Protein 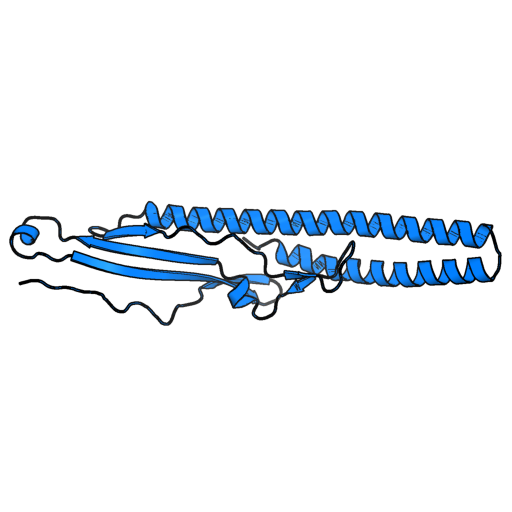AF-A0A952TU20-F1 (afdb_monomer_lite)

Foldseek 3Di:
DFQLVLVLQVLLVVLVVLVVQLVVLVVQLVVCVVVVPVVSNVVSVVSNVVSQVVLQVLQVVSVVSQVSSQVVQVVVLVVVQVVQQPDDDVQKHKHKDDWDRQHQQWDFPDDDGSGNIDGHDVNFVNNKRKIKMKIWGFDDDPCCVVFGWIWIWIDMKIWGWDADPNGTDIDIDDDPDGDDTPTDGDD

Structure (mmCIF, N/CA/C/O backbone):
data_AF-A0A952TU20-F1
#
_entry.id   AF-A0A952TU20-F1
#
loop_
_atom_site.group_PDB
_atom_site.id
_atom_site.type_symbol
_atom_site.label_atom_id
_atom_site.label_alt_id
_atom_site.label_comp_id
_atom_site.label_asym_id
_atom_site.label_entity_id
_atom_site.label_seq_id
_atom_site.pdbx_PDB_ins_code
_atom_site.Cartn_x
_atom_site.Cartn_y
_atom_site.Cartn_z
_atom_site.occupancy
_atom_site.B_iso_or_equiv
_atom_site.auth_seq_id
_atom_site.auth_comp_id
_atom_site.auth_asym_id
_atom_site.auth_atom_id
_atom_site.pdbx_PDB_model_num
ATOM 1 N N . MET A 1 1 ? 13.913 -6.004 -5.468 1.00 43.72 1 MET A N 1
ATOM 2 C CA . MET A 1 1 ? 13.356 -5.208 -4.352 1.00 43.72 1 MET A CA 1
ATOM 3 C C . MET A 1 1 ? 11.880 -5.536 -4.255 1.00 43.72 1 MET A C 1
ATOM 5 O O . MET A 1 1 ? 11.158 -5.255 -5.202 1.00 43.72 1 MET A O 1
ATOM 9 N N . SER A 1 2 ? 11.440 -6.186 -3.180 1.00 53.91 2 SER A N 1
ATOM 10 C CA . SER A 1 2 ? 10.013 -6.418 -2.947 1.00 53.91 2 SER A CA 1
ATOM 11 C C . SER A 1 2 ? 9.362 -5.088 -2.580 1.00 53.91 2 SER A C 1
ATOM 13 O O . SER A 1 2 ? 9.740 -4.468 -1.586 1.00 53.91 2 SER A O 1
ATOM 15 N N . VAL A 1 3 ? 8.411 -4.622 -3.386 1.00 63.66 3 VAL A N 1
ATOM 16 C CA . VAL A 1 3 ? 7.583 -3.467 -3.020 1.00 63.66 3 VAL A CA 1
ATOM 17 C C . VAL A 1 3 ? 6.897 -3.773 -1.674 1.00 63.66 3 VAL A C 1
ATOM 19 O O . VAL A 1 3 ? 6.485 -4.921 -1.485 1.00 63.66 3 VAL A O 1
ATOM 22 N N . PRO A 1 4 ? 6.735 -2.802 -0.747 1.00 81.88 4 PRO A N 1
ATOM 23 C CA . PRO A 1 4 ? 6.094 -2.989 0.571 1.00 81.88 4 PRO A CA 1
ATOM 24 C C . PRO A 1 4 ? 4.628 -3.467 0.544 1.00 81.88 4 PRO A C 1
ATOM 26 O O . PRO A 1 4 ? 3.941 -3.437 1.562 1.00 81.88 4 PRO A O 1
ATOM 29 N N . LEU A 1 5 ? 4.138 -3.892 -0.619 1.00 86.50 5 LEU A N 1
ATOM 30 C CA . LEU A 1 5 ? 2.795 -4.372 -0.881 1.00 86.50 5 LEU A CA 1
ATOM 31 C C . LEU A 1 5 ? 2.440 -5.586 -0.021 1.00 86.50 5 LEU A C 1
ATOM 33 O O . LEU A 1 5 ? 1.337 -5.636 0.506 1.00 86.50 5 LEU A O 1
ATOM 37 N N . GLN A 1 6 ? 3.371 -6.527 0.176 1.00 87.56 6 GLN A N 1
ATOM 38 C CA . GLN A 1 6 ? 3.115 -7.683 1.040 1.00 87.56 6 GLN A CA 1
ATOM 39 C C . GLN A 1 6 ? 2.837 -7.245 2.480 1.00 87.56 6 GLN A C 1
ATOM 41 O O . GLN A 1 6 ? 1.795 -7.589 3.023 1.00 87.56 6 GLN A O 1
ATOM 46 N N . GLY A 1 7 ? 3.698 -6.389 3.039 1.00 87.94 7 GLY A N 1
ATOM 47 C CA . GLY A 1 7 ? 3.505 -5.859 4.388 1.00 87.94 7 GLY A CA 1
ATOM 48 C C . GLY A 1 7 ? 2.188 -5.097 4.539 1.00 87.94 7 GLY A C 1
ATOM 49 O O . GLY A 1 7 ? 1.543 -5.202 5.573 1.00 87.94 7 GLY A O 1
ATOM 50 N N . LEU A 1 8 ? 1.737 -4.379 3.505 1.00 91.19 8 LEU A N 1
ATOM 51 C CA . LEU A 1 8 ? 0.428 -3.720 3.531 1.00 91.19 8 LEU A CA 1
ATOM 52 C C . LEU A 1 8 ? -0.724 -4.734 3.598 1.00 91.19 8 LEU A C 1
ATOM 54 O O . LEU A 1 8 ? -1.663 -4.541 4.368 1.00 91.19 8 LEU A O 1
ATOM 58 N N . LEU A 1 9 ? -0.655 -5.801 2.798 1.00 91.56 9 LEU A N 1
ATOM 59 C CA . LEU A 1 9 ? -1.689 -6.835 2.741 1.00 91.56 9 LEU A CA 1
ATOM 60 C C . LEU A 1 9 ? -1.705 -7.713 3.999 1.00 91.56 9 LEU A C 1
ATOM 62 O O . LEU A 1 9 ? -2.780 -8.127 4.427 1.00 91.56 9 LEU A O 1
ATOM 66 N N . ASP A 1 10 ? -0.556 -7.946 4.631 1.00 91.94 10 ASP A N 1
ATOM 67 C CA . ASP A 1 10 ? -0.456 -8.709 5.881 1.00 91.94 10 ASP A CA 1
ATOM 68 C C . ASP A 1 10 ? -1.184 -8.001 7.042 1.00 91.94 10 ASP A C 1
ATOM 70 O O . ASP A 1 10 ? -1.765 -8.646 7.918 1.00 91.94 10 ASP A O 1
ATOM 74 N N . LEU A 1 11 ? -1.255 -6.664 7.012 1.00 94.38 11 LEU A N 1
ATOM 75 C CA . LEU A 1 11 ? -1.995 -5.864 7.996 1.00 94.38 11 LEU A CA 1
ATOM 76 C C . LEU A 1 11 ? -3.526 -5.968 7.853 1.00 94.38 11 LEU A C 1
ATOM 78 O O . LEU A 1 11 ? -4.256 -5.546 8.756 1.00 94.38 11 LEU A O 1
ATOM 82 N N . ASN A 1 12 ? -4.046 -6.550 6.766 1.00 95.06 12 ASN A N 1
ATOM 83 C CA . ASN A 1 12 ? -5.490 -6.662 6.532 1.00 95.06 12 ASN A CA 1
ATOM 84 C C . ASN A 1 12 ? -6.203 -7.539 7.567 1.00 95.06 12 ASN A C 1
ATOM 86 O O . ASN A 1 12 ? -7.339 -7.241 7.943 1.00 95.06 12 ASN A O 1
ATOM 90 N N . ALA A 1 13 ? -5.553 -8.604 8.049 1.00 95.12 13 ALA A N 1
ATOM 91 C CA . ALA A 1 13 ? -6.134 -9.470 9.074 1.00 95.12 13 ALA A CA 1
ATOM 92 C C . ALA A 1 13 ? -6.373 -8.690 10.377 1.00 95.12 13 ALA A C 1
ATOM 94 O O . ALA A 1 13 ? -7.446 -8.769 10.978 1.00 95.12 13 ALA A O 1
ATOM 95 N N . GLN A 1 14 ? -5.401 -7.858 10.764 1.00 96.38 14 GLN A N 1
ATOM 96 C CA . GLN A 1 14 ? -5.508 -6.990 11.932 1.00 96.38 14 GLN A CA 1
ATOM 97 C C . GLN A 1 14 ? -6.567 -5.895 11.738 1.00 96.38 14 GLN A C 1
ATOM 99 O O . GLN A 1 14 ? -7.348 -5.637 12.653 1.00 96.38 14 GLN A O 1
ATOM 104 N N . ALA A 1 15 ? -6.634 -5.287 10.550 1.00 96.31 15 ALA A N 1
ATOM 105 C CA . ALA A 1 15 ? -7.653 -4.297 10.205 1.00 96.31 15 ALA A CA 1
ATOM 106 C C . ALA A 1 15 ? -9.075 -4.877 10.324 1.00 96.31 15 ALA A C 1
ATOM 108 O O . ALA A 1 15 ? -9.946 -4.286 10.968 1.00 96.31 15 ALA A O 1
ATOM 109 N N . SER A 1 16 ? -9.292 -6.078 9.779 1.00 96.06 16 SER A N 1
ATOM 110 C CA . SER A 1 16 ? -10.572 -6.788 9.858 1.00 96.06 16 SER A CA 1
ATOM 111 C C . SER A 1 16 ? -10.959 -7.116 11.305 1.00 96.06 16 SER A C 1
ATOM 113 O O . SER A 1 16 ? -12.079 -6.832 11.733 1.00 96.06 16 SER A O 1
ATOM 115 N N . LEU A 1 17 ? -10.008 -7.616 12.101 1.00 96.81 17 LEU A N 1
ATOM 116 C CA . LEU A 1 17 ? -10.213 -7.901 13.523 1.00 96.81 17 LEU A CA 1
ATOM 117 C C . LEU A 1 17 ? -10.559 -6.642 14.331 1.00 96.81 17 LEU A C 1
ATOM 119 O O . LEU A 1 17 ? -11.440 -6.678 15.187 1.00 96.81 17 LEU A O 1
ATOM 123 N N . LEU A 1 18 ? -9.907 -5.507 14.075 1.00 97.00 18 LEU A N 1
ATOM 124 C CA . LEU A 1 18 ? -10.244 -4.258 14.765 1.00 97.00 18 LEU A CA 1
ATOM 125 C C . LEU A 1 18 ? -11.643 -3.759 14.389 1.00 97.00 18 LEU A C 1
ATOM 127 O O . LEU A 1 18 ? -12.354 -3.243 15.250 1.00 97.00 18 LEU A O 1
ATOM 131 N N . LYS A 1 19 ? -12.066 -3.952 13.136 1.00 95.62 19 LYS A N 1
ATOM 132 C CA . LYS A 1 19 ? -13.408 -3.587 12.667 1.00 95.62 19 LYS A CA 1
ATOM 133 C C . LYS A 1 19 ? -14.498 -4.423 13.340 1.00 95.62 19 LYS A C 1
ATOM 135 O O . LYS A 1 19 ? -15.494 -3.868 13.803 1.00 95.62 19 LYS A O 1
ATOM 140 N N . THR A 1 20 ? -14.298 -5.736 13.466 1.00 96.00 20 THR A N 1
ATOM 141 C CA . THR A 1 20 ? -15.240 -6.604 14.194 1.00 96.00 20 THR A CA 1
ATOM 142 C C . THR A 1 20 ? -15.273 -6.265 15.683 1.00 96.00 20 THR A C 1
ATOM 144 O O . THR A 1 20 ? -16.350 -6.125 16.261 1.00 96.00 20 THR A O 1
ATOM 147 N N . GLN A 1 21 ? -14.113 -6.027 16.305 1.00 97.12 21 GLN A N 1
ATOM 148 C CA . GLN A 1 21 ? -14.038 -5.587 17.700 1.00 97.12 21 GLN A CA 1
ATOM 149 C C . GLN A 1 21 ? -14.752 -4.255 17.933 1.00 97.12 21 GLN A C 1
ATOM 151 O O . GLN A 1 21 ? -15.409 -4.095 18.964 1.00 97.12 21 GLN A O 1
ATOM 156 N N . GLN A 1 22 ? -14.637 -3.311 16.997 1.00 96.69 22 GLN A N 1
ATOM 157 C CA . GLN A 1 22 ? -15.327 -2.029 17.066 1.00 96.69 22 GLN A CA 1
ATOM 158 C C . GLN A 1 22 ? -16.844 -2.216 17.036 1.00 96.69 22 GLN A C 1
ATOM 160 O O . GLN A 1 22 ? -17.525 -1.671 17.900 1.00 96.69 22 GLN A O 1
ATOM 165 N N . ALA A 1 23 ? -17.367 -3.017 16.102 1.00 96.25 23 ALA A N 1
ATOM 166 C CA . ALA A 1 23 ? -18.800 -3.297 16.011 1.00 96.25 23 ALA A CA 1
ATOM 167 C C . ALA A 1 23 ? -19.347 -3.901 17.318 1.00 96.25 23 ALA A C 1
ATOM 169 O O . ALA A 1 23 ? -20.351 -3.428 17.850 1.00 96.25 23 ALA A O 1
ATOM 170 N N . LEU A 1 24 ? -18.635 -4.876 17.895 1.00 97.50 24 LEU A N 1
ATOM 171 C CA . LEU A 1 24 ? -19.005 -5.486 19.177 1.00 97.50 24 LEU A CA 1
ATOM 172 C C . LEU A 1 24 ? -18.940 -4.493 20.347 1.00 97.50 24 LEU A C 1
ATOM 174 O O . LEU A 1 24 ? -19.808 -4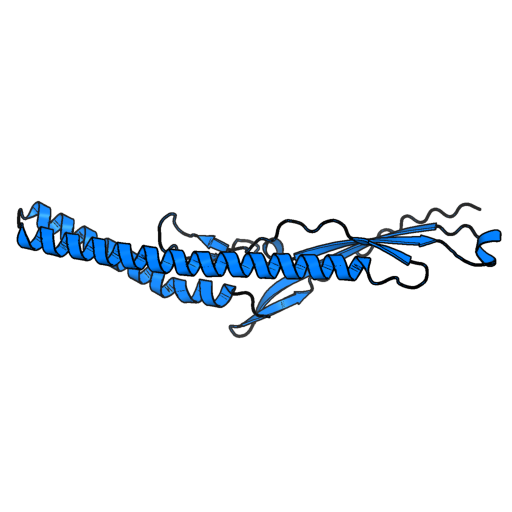.504 21.217 1.00 97.50 24 LEU A O 1
ATOM 178 N N . ALA A 1 25 ? -17.922 -3.630 20.391 1.00 97.44 25 ALA A N 1
ATOM 179 C CA . ALA A 1 25 ? -17.790 -2.627 21.446 1.00 97.44 25 ALA A CA 1
ATOM 180 C C . ALA A 1 25 ? -18.888 -1.554 21.367 1.00 97.44 25 ALA A C 1
ATOM 182 O O . ALA A 1 25 ? -19.400 -1.134 22.403 1.00 97.44 25 ALA A O 1
ATOM 183 N N . VAL A 1 26 ? -19.281 -1.154 20.154 1.00 98.06 26 VAL A N 1
ATOM 184 C CA . VAL A 1 26 ? -20.403 -0.233 19.929 1.00 98.06 26 VAL A CA 1
ATOM 185 C C . VAL A 1 26 ? -21.723 -0.878 20.353 1.00 98.06 26 VAL A C 1
ATOM 187 O O . VAL A 1 26 ? -22.480 -0.245 21.080 1.00 98.06 26 VAL A O 1
ATOM 190 N N . ALA A 1 27 ? -21.970 -2.144 20.003 1.00 98.00 27 ALA A N 1
ATOM 191 C CA . ALA A 1 27 ? -23.168 -2.867 20.445 1.00 98.00 27 ALA A CA 1
ATOM 192 C C . ALA A 1 27 ? -23.242 -3.023 21.979 1.00 98.00 27 ALA A C 1
ATOM 194 O O . ALA A 1 27 ? -24.308 -2.907 22.585 1.00 98.00 27 ALA A O 1
ATOM 195 N N . ALA A 1 28 ? -22.102 -3.246 22.640 1.00 97.62 28 ALA A N 1
ATOM 196 C CA . ALA A 1 28 ? -22.043 -3.278 24.100 1.00 97.62 28 ALA A CA 1
ATOM 197 C C . ALA A 1 28 ? -22.360 -1.905 24.718 1.00 97.62 28 ALA A C 1
ATOM 199 O O . ALA A 1 28 ? -23.048 -1.831 25.735 1.00 97.62 28 ALA A O 1
ATOM 200 N N . LEU A 1 29 ? -21.887 -0.820 24.095 1.00 98.31 29 LEU A N 1
ATOM 201 C CA . LEU A 1 29 ? -22.188 0.541 24.530 1.00 98.31 29 LEU A CA 1
ATOM 202 C C . LEU A 1 29 ? -23.678 0.864 24.371 1.00 98.31 29 LEU A C 1
ATOM 204 O O . LEU A 1 29 ? -24.279 1.356 25.320 1.00 98.31 29 LEU A O 1
ATOM 208 N N . THR A 1 30 ? -24.292 0.550 23.226 1.00 98.19 30 THR A N 1
ATOM 209 C CA . THR A 1 30 ? -25.730 0.792 23.010 1.00 98.19 30 THR A CA 1
ATOM 210 C C . THR A 1 30 ? -26.588 0.013 24.002 1.00 98.19 30 THR A C 1
ATOM 212 O O . THR A 1 30 ? -27.529 0.569 24.561 1.00 98.19 30 THR A O 1
ATOM 215 N N . THR A 1 31 ? -26.218 -1.235 24.297 1.00 98.19 31 THR A N 1
ATOM 216 C CA . THR A 1 31 ? -26.896 -2.061 25.309 1.00 98.19 31 THR A CA 1
ATOM 217 C C . THR A 1 31 ? -26.763 -1.458 26.711 1.00 98.19 31 THR A C 1
ATOM 219 O O . THR A 1 31 ? -27.746 -1.370 27.442 1.00 98.19 31 THR A O 1
ATOM 222 N N . ALA A 1 32 ? -25.567 -0.992 27.090 1.00 97.94 32 ALA A N 1
ATOM 223 C CA . ALA A 1 32 ? -25.336 -0.359 28.390 1.00 97.94 32 ALA A CA 1
ATOM 224 C C . ALA A 1 32 ? -26.104 0.964 28.555 1.00 97.94 32 ALA A C 1
ATOM 226 O O . ALA A 1 32 ? -26.591 1.258 29.648 1.00 97.94 32 ALA A O 1
ATOM 227 N N . VAL A 1 33 ? -26.230 1.740 27.471 1.00 98.44 33 VAL A N 1
ATOM 228 C CA . VAL A 1 33 ? -27.036 2.969 27.425 1.00 98.44 33 VAL A CA 1
ATOM 229 C C . VA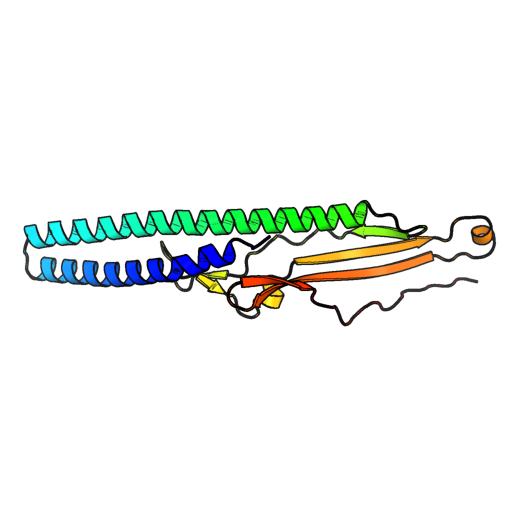L A 1 33 ? -28.522 2.648 27.572 1.00 98.44 33 VAL A C 1
ATOM 231 O O . VAL A 1 33 ? -29.185 3.266 28.398 1.00 98.44 33 VAL A O 1
ATOM 234 N N . ALA A 1 34 ? -29.034 1.653 26.841 1.00 97.94 34 ALA A N 1
ATOM 235 C CA . ALA A 1 34 ? -30.432 1.226 26.942 1.00 97.94 34 ALA A CA 1
ATOM 236 C C . ALA A 1 34 ? -30.790 0.707 28.346 1.00 97.94 34 ALA A C 1
ATOM 238 O O . ALA A 1 34 ? -31.894 0.935 28.827 1.00 97.94 34 ALA A O 1
ATOM 239 N N . ALA A 1 35 ? -29.840 0.060 29.024 1.00 97.88 35 ALA A N 1
ATOM 240 C CA . ALA A 1 35 ? -29.991 -0.405 30.401 1.00 97.88 35 ALA A CA 1
ATOM 241 C C . ALA A 1 35 ? -29.786 0.696 31.464 1.00 97.88 35 ALA A C 1
ATOM 243 O O . ALA A 1 35 ? -29.823 0.384 32.652 1.00 97.88 35 ALA A O 1
ATOM 244 N N . ALA A 1 36 ? -29.513 1.946 31.061 1.00 98.00 36 ALA A N 1
ATOM 245 C CA . ALA A 1 36 ? -29.229 3.076 31.950 1.00 98.00 36 ALA A CA 1
ATOM 246 C C . ALA A 1 36 ? -28.202 2.742 33.053 1.00 98.00 36 ALA A C 1
ATOM 248 O O . ALA A 1 36 ? -28.390 3.088 34.217 1.00 98.00 36 ALA A O 1
ATOM 249 N N . ASN A 1 37 ? -27.116 2.046 32.692 1.00 97.94 37 ASN A N 1
ATOM 250 C CA . ASN A 1 37 ? -26.111 1.543 33.633 1.00 97.94 37 ASN A CA 1
ATOM 251 C C . ASN A 1 37 ? -24.785 2.330 33.500 1.00 97.94 37 ASN A C 1
ATOM 253 O O . ASN A 1 37 ? -23.958 1.988 32.646 1.00 97.94 37 ASN A O 1
ATOM 257 N N . PRO A 1 38 ? -24.534 3.366 34.331 1.00 97.81 38 PRO A N 1
ATOM 258 C CA . PRO A 1 38 ? -23.368 4.243 34.194 1.00 97.81 38 PRO A CA 1
ATOM 259 C C . PRO A 1 38 ? -22.002 3.536 34.205 1.00 97.81 38 PRO A C 1
ATOM 261 O O . PRO A 1 38 ? -21.193 3.826 33.317 1.00 97.81 38 PRO A O 1
ATOM 264 N N . PRO A 1 39 ? -21.697 2.593 35.124 1.00 98.00 39 PRO A N 1
ATOM 265 C CA . PRO A 1 39 ? -20.400 1.921 35.095 1.00 98.00 39 PRO A CA 1
ATOM 266 C C . PRO A 1 39 ? -20.223 1.051 33.841 1.00 98.00 39 PRO A C 1
ATOM 268 O O . PRO A 1 39 ? -19.120 0.987 33.289 1.00 98.00 39 PRO A O 1
ATOM 271 N N . ALA A 1 40 ? -21.293 0.426 33.338 1.00 97.38 40 ALA A N 1
ATOM 272 C CA . ALA A 1 40 ? -21.240 -0.319 32.082 1.00 97.38 40 ALA A CA 1
ATOM 273 C C . ALA A 1 40 ? -21.007 0.606 30.873 1.00 97.38 40 ALA A C 1
ATOM 275 O O . ALA A 1 40 ? -20.192 0.273 30.008 1.00 97.38 40 ALA A O 1
ATOM 276 N N . ILE A 1 41 ? -21.646 1.782 30.843 1.00 98.06 41 ILE A N 1
ATOM 277 C CA . ILE A 1 41 ? -21.441 2.809 29.809 1.00 98.06 41 ILE A CA 1
ATOM 278 C C . ILE A 1 41 ? -19.979 3.264 29.802 1.00 98.06 41 ILE A C 1
ATOM 280 O O . ILE A 1 41 ? -19.327 3.206 28.759 1.00 98.06 41 ILE A O 1
ATOM 284 N N . ALA A 1 42 ? -19.433 3.646 30.961 1.00 97.69 42 ALA A N 1
ATOM 285 C CA . ALA A 1 42 ? -18.051 4.110 31.077 1.00 97.69 42 ALA A CA 1
ATOM 286 C C . ALA A 1 42 ? -17.049 3.045 30.598 1.00 97.69 42 ALA A C 1
ATOM 288 O O . ALA A 1 42 ? -16.132 3.335 29.823 1.00 97.69 42 ALA A O 1
ATOM 289 N N . LYS A 1 43 ? -17.257 1.781 30.990 1.00 97.81 43 LYS A N 1
ATOM 290 C CA . LYS A 1 43 ? -16.423 0.651 30.558 1.00 97.81 43 LYS A CA 1
ATOM 291 C C . LYS A 1 43 ? -16.507 0.409 29.047 1.00 97.81 43 LYS A C 1
ATOM 293 O O . LYS A 1 43 ? -15.477 0.183 28.408 1.00 97.81 43 LYS A O 1
ATOM 298 N N . ALA A 1 44 ? -17.708 0.441 28.471 1.00 97.31 44 ALA A N 1
ATOM 299 C CA . ALA A 1 44 ? -17.911 0.233 27.040 1.00 97.31 44 ALA A CA 1
ATOM 300 C C . ALA A 1 44 ? -17.332 1.390 26.206 1.00 97.31 44 ALA A C 1
ATOM 302 O O . ALA A 1 44 ? -16.627 1.138 25.228 1.00 97.31 44 ALA A O 1
ATOM 303 N N . ALA A 1 45 ? -17.521 2.640 26.638 1.00 98.19 45 ALA A N 1
ATOM 304 C CA . ALA A 1 45 ? -16.941 3.822 26.001 1.00 98.19 45 ALA A CA 1
ATOM 305 C C . ALA A 1 45 ? -15.405 3.774 26.010 1.00 98.19 45 ALA A C 1
ATOM 307 O O . ALA A 1 45 ? -14.770 3.920 24.964 1.00 98.19 45 ALA A O 1
ATOM 308 N N . ALA A 1 46 ? -14.795 3.443 27.154 1.00 98.19 46 ALA A N 1
ATOM 309 C CA . ALA A 1 46 ? -13.347 3.264 27.248 1.00 98.19 46 ALA A CA 1
ATOM 310 C C . ALA A 1 46 ? -12.831 2.163 26.302 1.00 98.19 46 ALA A C 1
ATOM 312 O O . ALA A 1 46 ? -11.744 2.281 25.730 1.00 98.19 46 ALA A O 1
ATOM 313 N N . ARG A 1 47 ? -13.603 1.085 26.100 1.00 98.06 47 ARG A N 1
ATOM 314 C CA . ARG A 1 47 ? -13.259 0.024 25.142 1.00 98.06 47 ARG A CA 1
ATOM 315 C C . ARG A 1 47 ? -13.308 0.521 23.696 1.00 98.06 47 ARG A C 1
ATOM 317 O O . ARG A 1 47 ? -12.388 0.208 22.941 1.00 98.06 47 ARG A O 1
ATOM 324 N N . VAL A 1 48 ? -14.337 1.281 23.320 1.00 98.31 48 VAL A N 1
ATOM 325 C CA . VAL A 1 48 ? -14.453 1.886 21.981 1.00 98.31 48 VAL A CA 1
ATOM 326 C C . VAL A 1 48 ? -13.250 2.785 21.695 1.00 98.31 48 VAL A C 1
ATOM 328 O O . VAL A 1 48 ? -12.607 2.624 20.658 1.00 98.31 48 VAL A O 1
ATOM 331 N N . GLU A 1 49 ? -12.878 3.654 22.635 1.00 98.12 49 GLU A N 1
ATOM 332 C CA . GLU A 1 49 ? -11.738 4.563 22.470 1.00 98.12 49 GLU A CA 1
ATOM 333 C C . GLU A 1 49 ? -10.400 3.822 22.345 1.00 98.12 49 GLU A C 1
ATOM 335 O O . GLU A 1 49 ? -9.591 4.129 21.468 1.00 98.12 49 GLU A O 1
ATOM 340 N N . ARG A 1 50 ? -10.181 2.759 23.131 1.00 98.31 50 ARG A N 1
ATOM 341 C CA . ARG A 1 50 ? -8.988 1.904 22.978 1.00 98.31 50 ARG A CA 1
ATOM 342 C C . ARG A 1 50 ? -8.908 1.255 21.596 1.00 98.31 50 ARG A C 1
ATOM 344 O O . ARG A 1 50 ? -7.815 1.132 21.045 1.00 98.31 50 ARG A O 1
ATOM 351 N N . ILE A 1 51 ? -10.036 0.815 21.038 1.00 98.00 51 ILE A N 1
ATOM 352 C CA . ILE A 1 51 ? -10.075 0.222 19.693 1.00 98.00 51 ILE A CA 1
ATOM 353 C C . ILE A 1 51 ? -9.797 1.292 18.633 1.00 98.00 51 ILE A C 1
ATOM 355 O O . ILE A 1 51 ? -8.974 1.051 17.752 1.00 98.00 51 ILE A O 1
ATOM 359 N N . ARG A 1 52 ? -10.387 2.488 18.756 1.00 97.50 52 ARG A N 1
ATOM 360 C CA . ARG A 1 52 ? -10.105 3.626 17.864 1.00 97.50 52 ARG A CA 1
ATOM 361 C C . ARG A 1 52 ? -8.625 3.995 17.861 1.00 97.50 52 ARG A C 1
ATOM 363 O O . ARG A 1 52 ? -8.037 4.138 16.794 1.00 97.50 52 ARG A O 1
ATOM 370 N N . ALA A 1 53 ? -7.994 4.069 19.032 1.00 97.94 53 ALA A N 1
ATOM 371 C CA . ALA A 1 53 ? -6.561 4.339 19.135 1.00 97.94 53 ALA A CA 1
ATOM 372 C C . ALA A 1 53 ? -5.718 3.294 18.376 1.00 97.94 53 ALA A C 1
ATOM 374 O O . ALA A 1 53 ? -4.794 3.652 17.644 1.00 97.94 53 ALA A O 1
ATOM 375 N N . LYS A 1 54 ? -6.075 2.004 18.479 1.00 98.12 54 LYS A N 1
ATOM 376 C CA . LYS A 1 54 ? -5.429 0.930 17.704 1.00 98.12 54 LYS A CA 1
ATOM 377 C C . LYS A 1 54 ? -5.671 1.070 16.199 1.00 98.12 54 LYS A C 1
ATOM 379 O O . LYS A 1 54 ? -4.738 0.865 15.427 1.00 98.12 54 LYS A O 1
ATOM 384 N N . GLN A 1 55 ? -6.883 1.440 15.779 1.00 97.62 55 GLN A N 1
ATOM 385 C CA . GLN A 1 55 ? -7.197 1.689 14.368 1.00 97.62 55 GLN A CA 1
ATOM 386 C C . GLN A 1 55 ? -6.364 2.846 13.802 1.00 97.62 55 GLN A C 1
ATOM 388 O O . GLN A 1 55 ? -5.813 2.714 12.716 1.00 97.62 55 GLN A O 1
ATOM 393 N N . PHE A 1 56 ? -6.188 3.941 14.547 1.00 97.62 56 PHE A N 1
ATOM 394 C CA . PHE A 1 56 ? -5.326 5.052 14.126 1.00 97.62 56 PHE A CA 1
ATOM 395 C C . PHE A 1 56 ? -3.847 4.670 14.038 1.00 97.62 56 PHE A C 1
ATOM 397 O O . PHE A 1 56 ? -3.155 5.092 13.112 1.00 97.62 56 PHE A O 1
ATOM 404 N N . ALA A 1 57 ? -3.342 3.874 14.982 1.00 97.44 57 ALA A N 1
ATOM 405 C CA . ALA A 1 57 ? -1.969 3.380 14.916 1.00 97.44 57 ALA A CA 1
ATOM 406 C C . ALA A 1 57 ? -1.745 2.509 13.667 1.00 97.44 57 ALA A C 1
ATOM 408 O O . ALA A 1 57 ? -0.752 2.684 12.959 1.00 97.44 57 ALA A O 1
ATOM 409 N N . LEU A 1 58 ? -2.697 1.620 13.364 1.00 97.06 58 LEU A N 1
ATOM 410 C CA . LEU A 1 58 ? -2.646 0.768 12.180 1.00 97.06 58 LEU A CA 1
ATOM 411 C C . LEU A 1 58 ? -2.769 1.577 10.881 1.00 97.06 58 LEU A C 1
ATOM 413 O O . LEU A 1 58 ? -1.995 1.349 9.956 1.00 97.06 58 LEU A O 1
ATOM 417 N N . ASP A 1 59 ? -3.667 2.563 10.833 1.00 96.38 59 ASP A N 1
ATOM 418 C CA . ASP A 1 59 ? -3.810 3.485 9.700 1.00 96.38 59 ASP A CA 1
ATOM 419 C C . ASP A 1 59 ? -2.492 4.208 9.392 1.00 96.38 59 ASP A C 1
ATOM 421 O O . ASP A 1 59 ? -2.025 4.213 8.254 1.00 96.38 59 ASP A O 1
ATOM 425 N N . ARG A 1 60 ? -1.813 4.736 10.419 1.00 96.31 60 ARG A N 1
ATOM 426 C CA . ARG A 1 60 ? -0.495 5.367 10.251 1.00 96.31 60 ARG A CA 1
ATOM 427 C C . ARG A 1 60 ? 0.544 4.395 9.695 1.00 96.31 60 ARG A C 1
ATOM 429 O O . ARG A 1 60 ? 1.312 4.782 8.814 1.00 96.31 60 ARG A O 1
ATOM 436 N N . ALA A 1 61 ? 0.564 3.150 10.171 1.00 95.44 61 ALA A N 1
ATOM 437 C CA . ALA A 1 61 ? 1.473 2.125 9.662 1.00 95.44 61 ALA A CA 1
ATOM 438 C C . ALA A 1 61 ? 1.191 1.798 8.183 1.00 95.44 61 ALA A C 1
ATOM 440 O O . ALA A 1 61 ? 2.109 1.783 7.362 1.00 95.44 61 ALA A O 1
ATOM 441 N N . GLN A 1 62 ? -0.080 1.620 7.816 1.00 95.31 62 GLN A N 1
ATOM 442 C CA . GLN A 1 62 ? -0.501 1.379 6.433 1.00 95.31 62 GLN A CA 1
ATOM 443 C C . GLN A 1 62 ? -0.155 2.565 5.517 1.00 95.31 62 GLN A C 1
ATOM 445 O O . GLN A 1 62 ? 0.394 2.376 4.430 1.00 95.31 62 GLN A O 1
ATOM 450 N N . GLN A 1 63 ? -0.398 3.800 5.962 1.00 94.44 63 GLN A N 1
ATOM 451 C CA . GLN A 1 63 ? -0.037 5.008 5.215 1.00 94.44 63 GLN A CA 1
ATOM 452 C C . GLN A 1 63 ? 1.475 5.155 5.039 1.00 94.44 63 GLN A C 1
ATOM 454 O O . GLN A 1 63 ? 1.925 5.570 3.970 1.00 94.44 63 GLN A O 1
ATOM 459 N N . ALA A 1 64 ? 2.269 4.813 6.057 1.00 94.38 64 ALA A N 1
ATOM 460 C CA . ALA A 1 64 ? 3.723 4.806 5.950 1.00 94.38 64 ALA A CA 1
ATOM 461 C C . ALA A 1 64 ? 4.190 3.804 4.884 1.00 94.38 64 ALA A C 1
ATOM 463 O O . ALA A 1 64 ? 4.980 4.169 4.015 1.00 94.38 64 ALA A O 1
ATOM 464 N N . LEU A 1 65 ? 3.638 2.585 4.872 1.00 93.69 65 LEU A N 1
ATOM 465 C CA . LEU A 1 65 ? 3.942 1.578 3.849 1.00 93.69 65 LEU A CA 1
ATOM 466 C C . LEU A 1 65 ? 3.575 2.054 2.440 1.00 93.69 65 LEU A C 1
ATOM 468 O O . LEU A 1 65 ? 4.383 1.916 1.522 1.00 93.69 65 LEU A O 1
ATOM 472 N N . LEU A 1 66 ? 2.402 2.669 2.267 1.00 92.69 66 LEU A N 1
ATOM 473 C CA . LEU A 1 66 ? 1.976 3.238 0.985 1.00 92.69 66 LEU A CA 1
ATOM 474 C C . LEU A 1 66 ? 2.897 4.365 0.511 1.00 92.69 66 LEU A C 1
ATOM 476 O O . LEU A 1 66 ? 3.263 4.405 -0.664 1.00 92.69 66 LEU A O 1
ATOM 480 N N . LYS A 1 67 ? 3.293 5.276 1.407 1.00 92.31 67 LYS A N 1
ATOM 481 C CA . LYS A 1 67 ? 4.229 6.365 1.086 1.00 92.31 67 LYS A CA 1
ATOM 482 C C . LYS A 1 67 ? 5.592 5.815 0.675 1.00 92.31 67 LYS A C 1
ATOM 484 O O . LYS A 1 67 ? 6.120 6.222 -0.358 1.00 92.31 67 LYS A O 1
ATOM 489 N N . THR A 1 68 ? 6.125 4.853 1.425 1.00 91.69 68 THR A N 1
ATOM 490 C CA . THR A 1 68 ? 7.393 4.188 1.104 1.00 91.69 68 THR A CA 1
ATOM 491 C C . THR A 1 68 ? 7.316 3.455 -0.233 1.00 91.69 68 THR A C 1
ATOM 493 O O . THR A 1 68 ? 8.216 3.590 -1.058 1.00 91.69 68 THR A O 1
ATOM 496 N N . ALA A 1 69 ? 6.222 2.736 -0.497 1.00 89.88 69 ALA A N 1
ATOM 497 C CA . ALA A 1 69 ? 6.001 2.065 -1.773 1.00 89.88 69 ALA A CA 1
ATOM 498 C C . ALA A 1 69 ? 5.984 3.064 -2.941 1.00 89.88 69 ALA A C 1
ATOM 500 O O . ALA A 1 69 ? 6.720 2.877 -3.908 1.00 89.88 69 ALA A O 1
ATOM 501 N N . LYS A 1 70 ? 5.230 4.167 -2.827 1.00 90.12 70 LYS A N 1
ATOM 502 C CA . LYS A 1 70 ? 5.204 5.239 -3.839 1.00 90.12 70 LYS A CA 1
ATOM 503 C C . LYS A 1 70 ? 6.589 5.830 -4.092 1.00 90.12 70 LYS A C 1
ATOM 505 O O . LYS A 1 70 ? 6.963 6.028 -5.243 1.00 90.12 70 LYS A O 1
ATOM 510 N N . LEU A 1 71 ? 7.361 6.077 -3.035 1.00 90.50 71 LEU A N 1
ATOM 511 C CA . LEU A 1 71 ? 8.709 6.632 -3.143 1.00 90.50 71 LEU A CA 1
ATOM 512 C C . LEU A 1 71 ? 9.669 5.672 -3.858 1.00 90.50 71 LEU A C 1
ATOM 514 O O . LEU A 1 71 ? 10.399 6.100 -4.749 1.00 90.50 71 LEU A O 1
ATOM 518 N N . ILE A 1 72 ? 9.634 4.377 -3.532 1.00 88.38 72 ILE A N 1
ATOM 519 C CA . ILE A 1 72 ? 10.440 3.356 -4.221 1.00 88.38 72 ILE A CA 1
ATOM 520 C C . ILE A 1 72 ? 10.063 3.288 -5.709 1.00 88.38 72 ILE A C 1
ATOM 522 O O . ILE A 1 72 ? 10.943 3.273 -6.573 1.00 88.38 72 ILE A O 1
ATOM 526 N N . LEU A 1 73 ? 8.767 3.289 -6.031 1.00 86.94 73 LEU A N 1
ATOM 527 C CA . LEU A 1 73 ? 8.298 3.275 -7.420 1.00 86.94 73 LEU A CA 1
ATOM 528 C C . LEU A 1 73 ? 8.736 4.539 -8.181 1.00 86.94 73 LEU A C 1
ATOM 530 O O . LEU A 1 73 ? 9.266 4.437 -9.284 1.00 86.94 73 LEU A O 1
ATOM 534 N N . ALA A 1 74 ? 8.627 5.721 -7.573 1.00 88.00 74 ALA A N 1
ATOM 535 C CA . ALA A 1 74 ? 9.094 6.966 -8.182 1.00 88.00 74 ALA A CA 1
ATOM 536 C C . ALA A 1 74 ? 10.615 6.961 -8.420 1.00 88.00 74 ALA A C 1
ATOM 538 O O . ALA A 1 74 ? 11.086 7.333 -9.494 1.00 88.00 74 ALA A O 1
ATOM 539 N N . GLN A 1 75 ? 11.402 6.491 -7.447 1.00 88.75 75 GLN A N 1
ATOM 540 C CA . GLN A 1 75 ? 12.857 6.385 -7.588 1.00 88.75 75 GLN A CA 1
ATOM 541 C C . GLN A 1 75 ? 13.265 5.394 -8.680 1.00 88.75 75 GLN A C 1
ATOM 543 O O . GLN A 1 75 ? 14.202 5.658 -9.432 1.00 88.75 75 GLN A O 1
ATOM 548 N N . THR A 1 76 ? 12.587 4.250 -8.771 1.00 85.31 76 THR A N 1
ATOM 549 C CA . THR A 1 76 ? 12.866 3.248 -9.810 1.00 85.31 76 THR A CA 1
ATOM 550 C C . THR A 1 76 ? 12.518 3.772 -11.201 1.00 85.31 76 THR A C 1
ATOM 552 O O . THR A 1 76 ? 13.345 3.643 -12.102 1.00 85.31 76 THR A O 1
ATOM 555 N N . GLN A 1 77 ? 11.383 4.458 -11.367 1.00 85.50 77 GLN A N 1
ATOM 556 C CA . GLN A 1 77 ? 11.044 5.151 -12.615 1.00 85.50 77 GLN A CA 1
ATOM 557 C C . GLN A 1 77 ? 12.076 6.221 -12.982 1.00 85.50 77 GLN A C 1
ATOM 559 O O . GLN A 1 77 ? 12.534 6.271 -14.120 1.00 85.50 77 GLN A O 1
ATOM 564 N N . PHE A 1 78 ? 12.498 7.051 -12.025 1.00 87.25 78 PHE A N 1
ATOM 565 C CA . PHE A 1 78 ? 13.497 8.087 -12.285 1.00 87.25 78 PHE A CA 1
ATOM 566 C C . PHE A 1 78 ? 14.851 7.491 -12.692 1.00 87.25 78 PHE A C 1
ATOM 568 O O . PHE A 1 78 ? 15.495 7.980 -13.620 1.00 87.25 78 PHE A O 1
ATOM 575 N N . LYS A 1 79 ? 15.276 6.400 -12.042 1.00 86.44 79 LYS A N 1
ATOM 576 C CA . LYS A 1 79 ? 16.488 5.660 -12.422 1.00 86.44 79 LYS A CA 1
ATOM 577 C C . LYS A 1 79 ? 16.377 5.080 -13.831 1.00 86.44 79 LYS A C 1
ATOM 579 O O . LYS A 1 79 ? 17.325 5.217 -14.599 1.00 86.44 79 LYS A O 1
ATOM 584 N N . ALA A 1 80 ? 15.237 4.483 -14.184 1.00 82.81 80 ALA A N 1
ATOM 585 C CA . ALA A 1 80 ? 14.995 3.965 -15.529 1.00 82.81 80 ALA A CA 1
ATOM 586 C C . ALA A 1 80 ? 15.063 5.086 -16.580 1.00 82.81 80 ALA A C 1
ATOM 588 O O . ALA A 1 80 ? 15.793 4.972 -17.564 1.00 82.81 80 ALA A O 1
ATOM 589 N N . HIS A 1 81 ? 14.393 6.210 -16.321 1.00 84.75 81 HIS A N 1
ATOM 590 C CA . HIS A 1 81 ? 14.424 7.395 -17.172 1.00 84.75 81 HIS A CA 1
ATOM 591 C C . HIS A 1 81 ? 15.849 7.939 -17.364 1.00 84.75 81 HIS A C 1
ATOM 593 O O . HIS A 1 81 ? 16.293 8.159 -18.492 1.00 84.75 81 HIS A O 1
ATOM 599 N N . ALA A 1 82 ? 16.600 8.109 -16.271 1.00 86.50 82 ALA A N 1
ATOM 600 C CA . ALA A 1 82 ? 17.984 8.568 -16.323 1.00 86.50 82 ALA A CA 1
ATOM 601 C C . ALA A 1 82 ? 18.897 7.579 -17.064 1.00 86.50 82 ALA A C 1
ATOM 603 O O . ALA A 1 82 ? 19.790 8.008 -17.792 1.00 86.50 82 ALA A O 1
ATOM 604 N N . SER A 1 83 ? 18.673 6.269 -16.911 1.00 84.06 83 SER A N 1
ATOM 605 C CA . SER A 1 83 ? 19.431 5.240 -17.629 1.00 84.06 83 SER A CA 1
ATOM 606 C C . SER A 1 83 ? 19.246 5.382 -19.136 1.00 84.06 83 SER A C 1
ATOM 608 O O . SER A 1 83 ? 20.229 5.434 -19.863 1.00 84.06 83 SER A O 1
ATOM 610 N N . VAL A 1 84 ? 18.005 5.535 -19.606 1.00 82.31 84 VAL A N 1
ATOM 611 C CA . VAL A 1 84 ? 17.715 5.703 -21.039 1.00 82.31 84 VAL A CA 1
ATOM 612 C C . VAL A 1 84 ? 18.419 6.932 -21.624 1.00 82.31 84 VAL A C 1
ATOM 614 O O . VAL A 1 84 ? 18.913 6.881 -22.748 1.00 82.31 84 VAL A O 1
ATOM 617 N N . GLN A 1 85 ? 18.490 8.034 -20.873 1.00 79.56 85 GLN A N 1
ATOM 618 C CA . GLN A 1 85 ? 19.160 9.256 -21.331 1.00 79.56 85 GLN A CA 1
ATOM 619 C C . GLN A 1 85 ? 20.692 9.144 -21.334 1.00 79.56 85 GLN A C 1
ATOM 621 O O . GLN A 1 85 ? 21.351 9.791 -22.145 1.00 79.56 85 GLN A O 1
ATOM 626 N N . LYS A 1 86 ? 21.263 8.346 -20.424 1.00 78.81 86 LYS A N 1
ATOM 627 C CA . LYS A 1 86 ? 22.716 8.202 -20.241 1.00 78.81 86 LYS A CA 1
ATOM 628 C C . LYS A 1 86 ? 23.362 7.152 -21.138 1.00 78.81 86 LYS A C 1
ATOM 630 O O . LYS A 1 86 ? 24.586 7.124 -21.198 1.00 78.81 86 LYS A O 1
ATOM 635 N N .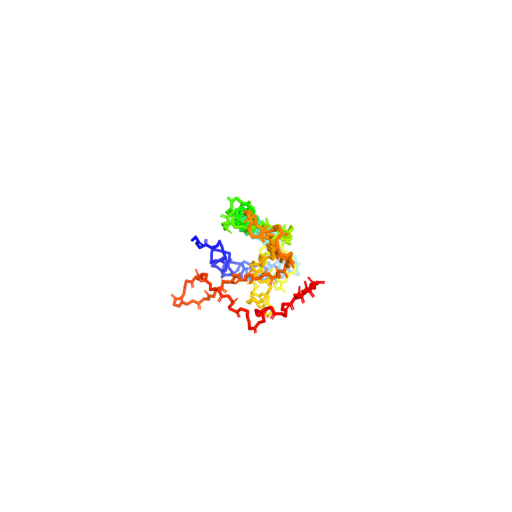 THR A 1 87 ? 22.590 6.296 -21.806 1.00 68.31 87 THR A N 1
ATOM 636 C CA . THR A 1 87 ? 23.122 5.213 -22.648 1.00 68.31 87 THR A CA 1
ATOM 637 C C . THR A 1 87 ? 23.066 5.597 -24.135 1.00 68.31 87 THR A C 1
ATOM 639 O O . THR A 1 87 ? 22.081 5.286 -24.809 1.00 68.31 87 THR A O 1
ATOM 642 N N . PRO A 1 88 ? 24.090 6.279 -24.691 1.00 64.38 88 PRO A N 1
ATOM 643 C CA . PRO A 1 88 ? 24.202 6.442 -26.134 1.00 64.38 88 PRO A CA 1
ATOM 644 C C . PRO A 1 88 ? 24.518 5.085 -26.774 1.00 64.38 88 PRO A C 1
ATOM 646 O O . PRO A 1 88 ? 25.484 4.422 -26.400 1.00 64.38 88 PRO A O 1
ATOM 649 N N . ILE A 1 89 ? 23.715 4.668 -27.753 1.00 67.12 89 ILE A N 1
ATOM 650 C CA . ILE A 1 89 ? 23.942 3.429 -28.511 1.00 67.12 89 ILE A CA 1
ATOM 651 C C . ILE A 1 89 ? 24.509 3.826 -29.878 1.00 67.12 89 ILE A C 1
ATOM 653 O O . ILE A 1 89 ? 23.767 4.062 -30.830 1.00 67.12 89 ILE A O 1
ATOM 657 N N . GLY A 1 90 ? 25.833 3.967 -29.976 1.00 71.25 90 GLY A N 1
ATOM 658 C CA . GLY A 1 90 ? 26.514 4.321 -31.228 1.00 71.25 90 GLY A CA 1
ATOM 659 C C . GLY A 1 90 ? 26.017 5.642 -31.837 1.00 71.25 90 GLY A C 1
ATOM 660 O O . GLY A 1 90 ? 26.238 6.717 -31.283 1.00 71.25 90 GLY A O 1
ATOM 661 N N . PHE A 1 91 ? 25.349 5.568 -32.993 1.00 66.06 91 PHE A N 1
ATOM 662 C CA . PHE A 1 91 ? 24.779 6.722 -33.706 1.00 66.06 91 PHE A CA 1
ATOM 663 C C . PHE A 1 91 ? 23.363 7.119 -33.236 1.00 66.06 91 PHE A C 1
ATOM 665 O O . PHE A 1 91 ? 22.780 8.067 -33.771 1.00 66.06 91 PHE A O 1
ATOM 672 N N . LEU A 1 92 ? 22.798 6.404 -32.258 1.00 72.06 92 LEU A N 1
ATOM 673 C CA . LEU A 1 92 ? 21.464 6.654 -31.723 1.00 72.06 92 LEU A CA 1
ATOM 674 C C . LEU A 1 92 ? 21.507 7.672 -30.583 1.00 72.06 92 LEU A C 1
ATOM 676 O O . LEU A 1 92 ? 22.216 7.501 -29.590 1.00 72.06 92 LEU A O 1
ATOM 680 N N . ARG A 1 93 ? 20.673 8.705 -30.696 1.00 76.25 93 ARG A N 1
ATOM 681 C CA . ARG A 1 93 ? 20.322 9.605 -29.598 1.00 76.25 93 ARG A CA 1
ATOM 682 C C . ARG A 1 93 ? 18.965 9.186 -29.045 1.00 76.25 93 ARG A C 1
ATOM 684 O O . ARG A 1 93 ? 17.965 9.267 -29.753 1.00 76.25 93 ARG A O 1
ATOM 691 N N . SER A 1 94 ? 18.931 8.779 -27.782 1.00 78.75 94 SER A N 1
ATOM 692 C CA . SER A 1 94 ? 17.694 8.411 -27.089 1.00 78.75 94 SER A CA 1
ATOM 693 C C . SER A 1 94 ? 17.199 9.564 -26.223 1.00 78.75 94 SER A C 1
ATOM 695 O O . SER A 1 94 ? 17.967 10.181 -25.488 1.00 78.75 94 SER A O 1
ATOM 697 N N . VAL A 1 95 ? 15.905 9.853 -26.308 1.00 80.56 95 VAL A N 1
ATOM 698 C CA . VAL A 1 95 ? 15.210 10.819 -25.458 1.00 80.56 95 VAL A CA 1
ATOM 699 C C . VAL A 1 95 ? 14.086 10.082 -24.747 1.00 80.56 95 VAL A C 1
ATOM 701 O O . VAL A 1 95 ? 13.148 9.591 -25.375 1.00 80.56 95 VAL A O 1
ATOM 704 N N . ALA A 1 96 ? 14.201 9.972 -23.428 1.00 81.69 96 ALA A N 1
ATOM 705 C CA . ALA A 1 96 ? 13.153 9.400 -22.597 1.00 81.69 96 ALA A CA 1
ATOM 706 C C . ALA A 1 96 ? 11.978 10.379 -22.469 1.00 81.69 96 ALA A C 1
ATOM 708 O O . ALA A 1 96 ? 12.180 11.583 -22.304 1.00 81.69 96 ALA A O 1
ATOM 709 N N . THR A 1 97 ? 10.755 9.860 -22.538 1.00 82.38 97 THR A N 1
ATOM 710 C CA . THR A 1 97 ? 9.557 10.622 -22.176 1.00 82.38 97 THR A CA 1
ATOM 711 C C . THR A 1 97 ? 9.478 10.706 -20.649 1.00 82.38 97 THR A C 1
ATOM 713 O O . THR A 1 97 ? 9.773 9.697 -19.995 1.00 82.38 97 THR A O 1
ATOM 716 N N . PRO A 1 98 ? 9.068 11.852 -20.069 1.00 80.25 98 PRO A N 1
ATOM 717 C CA . PRO A 1 98 ? 8.873 11.966 -18.629 1.00 80.25 98 PRO A CA 1
ATOM 718 C C . PRO A 1 98 ? 7.990 10.828 -18.092 1.00 80.25 98 PRO A C 1
ATOM 720 O O . PRO A 1 98 ? 6.970 10.510 -18.716 1.00 80.25 98 PRO A O 1
ATOM 723 N N . PRO A 1 99 ? 8.371 10.192 -16.971 1.00 77.88 99 PRO A N 1
ATOM 724 C CA . PRO A 1 99 ? 7.587 9.106 -16.402 1.00 77.88 99 PRO A CA 1
ATOM 725 C C . PRO A 1 99 ? 6.241 9.625 -15.882 1.00 77.88 99 PRO A C 1
ATOM 727 O O . PRO A 1 99 ? 6.139 10.750 -15.389 1.00 77.88 99 PRO A O 1
ATOM 730 N N . SER A 1 100 ? 5.204 8.791 -15.965 1.00 77.38 100 SER A N 1
ATOM 731 C CA . SER A 1 100 ? 3.933 9.055 -15.287 1.00 77.38 100 SER A CA 1
ATOM 732 C C . SER A 1 100 ? 4.105 8.959 -13.772 1.00 77.38 100 SER A C 1
ATOM 734 O O . SER A 1 100 ? 4.958 8.212 -13.293 1.00 77.38 100 SER A O 1
ATOM 736 N N . LEU A 1 101 ? 3.262 9.667 -13.013 1.00 78.00 101 LEU A N 1
ATOM 737 C CA . LEU A 1 101 ? 3.272 9.604 -11.550 1.00 78.00 101 LEU A CA 1
ATOM 738 C C . LEU A 1 101 ? 3.185 8.153 -11.058 1.00 78.00 101 LEU A C 1
ATOM 740 O O . LEU A 1 101 ? 2.318 7.390 -11.485 1.00 78.00 101 LEU A O 1
ATOM 744 N N . ALA A 1 102 ? 4.087 7.792 -10.146 1.00 79.19 102 ALA A N 1
ATOM 745 C CA . ALA A 1 102 ? 4.105 6.477 -9.529 1.00 79.19 102 ALA A CA 1
ATOM 746 C C . ALA A 1 102 ? 2.838 6.251 -8.691 1.00 79.19 102 ALA A C 1
ATOM 748 O O . ALA A 1 102 ? 2.532 7.017 -7.772 1.00 79.19 102 ALA A O 1
ATOM 749 N N . HIS A 1 103 ? 2.135 5.158 -8.979 1.00 84.69 103 HIS A N 1
ATOM 750 C CA . HIS A 1 103 ? 0.938 4.734 -8.259 1.00 84.69 103 HIS A CA 1
ATOM 751 C C . HIS A 1 103 ? 1.129 3.338 -7.665 1.00 84.69 103 HIS A C 1
ATOM 753 O O . HIS A 1 103 ? 1.841 2.499 -8.219 1.00 84.69 103 HIS A O 1
ATOM 759 N N . VAL A 1 104 ? 0.495 3.097 -6.520 1.00 89.75 104 VAL A N 1
ATOM 760 C CA . VAL A 1 104 ? 0.417 1.768 -5.904 1.00 89.75 104 VAL A CA 1
ATOM 761 C C . VAL A 1 104 ? -1.009 1.298 -6.121 1.00 89.75 104 VAL A C 1
ATOM 763 O O . VAL A 1 104 ? -1.922 1.906 -5.568 1.00 89.75 104 VAL A O 1
ATOM 766 N N . ALA A 1 105 ? -1.195 0.255 -6.927 1.00 91.94 105 ALA A N 1
ATOM 767 C CA . ALA A 1 105 ? -2.502 -0.192 -7.409 1.00 91.94 105 ALA A CA 1
ATOM 768 C C . ALA A 1 105 ? -3.286 -0.971 -6.337 1.00 91.94 105 ALA A C 1
ATOM 770 O O . ALA A 1 105 ? -3.602 -2.151 -6.486 1.00 91.94 105 ALA A O 1
ATOM 771 N N . VAL A 1 106 ? -3.579 -0.305 -5.223 1.00 92.81 106 VAL A N 1
ATOM 772 C CA . VAL A 1 106 ? -4.379 -0.824 -4.114 1.00 92.81 106 VAL A CA 1
ATOM 773 C C . VAL A 1 106 ? -5.439 0.186 -3.715 1.00 92.81 106 VAL A C 1
ATOM 775 O O . VAL A 1 106 ? -5.197 1.392 -3.693 1.00 92.81 106 VAL A O 1
ATOM 778 N N . ARG A 1 107 ? -6.605 -0.322 -3.321 1.00 93.38 107 ARG A N 1
ATOM 779 C CA . ARG A 1 107 ? -7.736 0.487 -2.869 1.00 93.38 107 ARG A CA 1
ATOM 780 C C . ARG A 1 107 ? -8.240 0.035 -1.500 1.00 93.38 107 ARG A C 1
ATOM 782 O O . ARG A 1 107 ? -8.250 -1.167 -1.226 1.00 93.38 107 ARG A O 1
ATOM 789 N N . PRO A 1 108 ? -8.676 0.963 -0.634 1.00 94.12 108 PRO A N 1
ATOM 790 C CA . PRO A 1 108 ? -9.376 0.596 0.585 1.00 94.12 108 PRO A CA 1
ATOM 791 C C . PRO A 1 108 ? -10.769 0.053 0.240 1.00 94.12 108 PRO A C 1
ATOM 793 O O . PRO A 1 108 ? -11.481 0.607 -0.595 1.00 94.12 108 PRO A O 1
ATOM 796 N N . THR A 1 109 ? -11.171 -1.027 0.902 1.00 92.44 109 THR A N 1
ATOM 797 C CA . THR A 1 109 ? -12.521 -1.609 0.771 1.00 92.44 109 THR A CA 1
ATOM 798 C C . THR A 1 109 ? -13.597 -0.749 1.419 1.00 92.44 109 THR A C 1
ATOM 800 O O . THR A 1 109 ? -14.720 -0.697 0.929 1.00 92.44 109 THR A O 1
ATOM 803 N N . THR A 1 110 ? -13.265 -0.065 2.515 1.00 84.81 110 THR A N 1
ATOM 804 C CA . THR A 1 110 ? -14.161 0.875 3.190 1.00 84.81 110 THR A CA 1
ATOM 805 C C . THR A 1 110 ? -13.411 2.132 3.606 1.00 84.81 110 THR A C 1
ATOM 807 O O . THR A 1 110 ? -12.261 2.014 4.034 1.00 84.81 110 THR A O 1
ATOM 810 N N . PRO A 1 111 ? -14.044 3.314 3.534 1.00 84.06 111 PRO A N 1
ATOM 811 C CA . PRO A 1 111 ? -13.468 4.534 4.082 1.00 84.06 111 PRO A CA 1
ATOM 812 C C . PRO A 1 111 ? -13.380 4.448 5.614 1.00 84.06 111 PRO A C 1
ATOM 814 O O . PRO A 1 111 ? -14.220 3.814 6.256 1.00 84.06 111 PRO A O 1
ATOM 817 N N . GLY A 1 112 ? -12.370 5.093 6.197 1.00 86.00 112 GLY A N 1
ATOM 818 C CA . GLY A 1 112 ? -12.151 5.149 7.645 1.00 86.00 112 GLY A CA 1
ATOM 819 C C . GLY A 1 112 ? -10.749 4.698 8.067 1.00 86.00 112 GLY A C 1
ATOM 820 O O . GLY A 1 112 ? -9.960 4.283 7.218 1.00 86.00 112 GLY A O 1
ATOM 821 N N . PRO A 1 113 ? -10.421 4.800 9.368 1.00 87.81 113 PRO A N 1
ATOM 822 C CA . PRO A 1 113 ? -9.128 4.375 9.893 1.00 87.81 113 PRO A CA 1
ATOM 823 C C . PRO A 1 113 ? -8.992 2.848 9.848 1.00 87.81 113 PRO A C 1
ATOM 825 O O . PRO A 1 113 ? -9.962 2.123 10.076 1.00 87.81 113 PRO A O 1
ATOM 828 N N . ALA A 1 114 ? -7.772 2.371 9.593 1.00 92.25 114 ALA A N 1
ATOM 829 C CA . ALA A 1 114 ? -7.438 0.957 9.421 1.00 92.25 114 ALA A CA 1
ATOM 830 C C . ALA A 1 114 ? -8.288 0.246 8.347 1.00 92.25 114 ALA A C 1
ATOM 832 O O . ALA A 1 114 ? -8.943 -0.759 8.645 1.00 92.25 114 ALA A O 1
ATOM 833 N N . PRO A 1 115 ? -8.322 0.742 7.098 1.00 94.69 115 PRO A N 1
ATOM 834 C CA . PRO A 1 115 ? -9.053 0.063 6.044 1.00 94.69 115 PRO A CA 1
ATOM 835 C C . PRO A 1 115 ? -8.388 -1.273 5.688 1.00 94.69 115 PRO A C 1
ATOM 837 O O . PRO A 1 115 ? -7.170 -1.443 5.773 1.00 94.69 115 PRO A O 1
ATOM 840 N N . VAL A 1 116 ? -9.200 -2.224 5.229 1.00 95.44 116 VAL A N 1
ATOM 841 C CA . VAL A 1 116 ? -8.696 -3.418 4.540 1.00 95.44 116 VAL A CA 1
ATOM 842 C C . VAL A 1 116 ? -8.389 -3.014 3.102 1.00 95.44 116 VAL A C 1
ATOM 844 O O . VAL A 1 116 ? -9.288 -2.546 2.398 1.00 95.44 116 VAL A O 1
ATOM 847 N N . TYR A 1 117 ? -7.141 -3.179 2.671 1.00 94.25 117 TYR A N 1
ATOM 848 C CA . TYR A 1 117 ? -6.714 -2.890 1.305 1.00 94.25 117 TYR A CA 1
ATOM 849 C C . TYR A 1 117 ? -6.886 -4.110 0.413 1.00 94.25 117 TYR A C 1
ATOM 851 O O . TYR A 1 117 ? -6.535 -5.228 0.783 1.00 94.25 117 TYR A O 1
ATOM 859 N N . VAL A 1 118 ? -7.373 -3.881 -0.796 1.00 94.00 118 VAL A N 1
ATOM 860 C CA . VAL A 1 118 ? -7.425 -4.883 -1.858 1.00 94.00 118 VAL A CA 1
ATOM 861 C C . VAL A 1 118 ? -6.662 -4.375 -3.066 1.00 94.00 118 VAL A C 1
ATOM 863 O O . VAL A 1 118 ? -6.483 -3.168 -3.241 1.00 94.00 118 VAL A O 1
ATOM 866 N N . LEU A 1 119 ? -6.196 -5.303 -3.894 1.00 92.69 119 LEU A N 1
ATOM 867 C CA . LEU A 1 119 ? -5.621 -4.958 -5.187 1.00 92.69 119 LEU A CA 1
ATOM 868 C C . LEU A 1 119 ? -6.699 -4.288 -6.048 1.00 92.69 119 LEU A C 1
ATOM 870 O O . LEU A 1 119 ? -7.880 -4.633 -5.958 1.00 92.69 119 LEU A O 1
ATOM 874 N N . GLU A 1 120 ? -6.305 -3.308 -6.852 1.00 92.75 120 GLU A N 1
ATOM 875 C CA . GLU A 1 120 ? -7.209 -2.754 -7.856 1.00 92.75 120 GLU A CA 1
ATOM 876 C C . GLU A 1 120 ? -7.528 -3.789 -8.939 1.00 92.75 120 GLU A C 1
ATOM 878 O O . GLU A 1 120 ? -6.715 -4.665 -9.255 1.00 92.75 120 GLU A O 1
ATOM 883 N N . ASP A 1 121 ? -8.711 -3.655 -9.535 1.00 89.00 121 ASP A N 1
ATOM 884 C CA . ASP A 1 121 ? -9.064 -4.416 -10.728 1.00 89.00 121 ASP A CA 1
ATOM 885 C C . ASP A 1 121 ? -8.052 -4.075 -11.840 1.00 89.00 121 ASP A C 1
ATOM 887 O O . ASP A 1 121 ? -7.603 -2.931 -11.963 1.00 89.00 121 ASP A O 1
ATOM 891 N N . ASN A 1 122 ? -7.637 -5.081 -12.613 1.00 86.94 122 ASN A N 1
ATOM 892 C CA . ASN A 1 122 ? -6.520 -4.989 -13.563 1.00 86.94 122 ASN A CA 1
ATOM 893 C C . ASN A 1 122 ? -5.192 -4.534 -12.925 1.00 86.94 122 ASN A C 1
ATOM 895 O O . ASN A 1 122 ? -4.435 -3.757 -13.511 1.00 86.94 122 ASN A O 1
ATOM 899 N N . PHE A 1 123 ? -4.875 -5.054 -11.732 1.00 87.06 123 PHE A N 1
ATOM 900 C CA . PHE A 1 123 ? -3.637 -4.761 -11.000 1.00 87.06 123 PHE A CA 1
ATOM 901 C C . PHE A 1 123 ? -2.384 -4.746 -11.886 1.00 87.06 123 PHE A C 1
ATOM 903 O O . PHE A 1 123 ? -1.586 -3.818 -11.786 1.00 87.06 123 PHE A O 1
ATOM 910 N N . LYS A 1 124 ? -2.222 -5.732 -12.782 1.00 84.56 124 LYS A N 1
ATOM 911 C CA . LYS A 1 124 ? -1.048 -5.819 -13.665 1.00 84.56 124 LYS A CA 1
ATOM 912 C C . LYS A 1 124 ? -0.857 -4.556 -14.508 1.00 84.56 124 LYS A C 1
ATOM 914 O O . LYS A 1 124 ? 0.267 -4.080 -14.629 1.00 84.56 124 LYS A O 1
ATOM 919 N N . GLU A 1 125 ? -1.936 -4.017 -15.064 1.00 83.44 125 GLU A N 1
ATOM 920 C CA . GLU A 1 125 ? -1.916 -2.830 -15.924 1.00 83.44 125 GLU A CA 1
ATOM 921 C C . GLU A 1 125 ? -1.735 -1.559 -15.094 1.00 83.44 125 GLU A C 1
ATOM 923 O O . GLU A 1 125 ? -0.924 -0.702 -15.431 1.00 83.44 125 GLU A O 1
ATOM 928 N N . ARG A 1 126 ? -2.450 -1.452 -13.968 1.00 86.00 126 ARG A N 1
ATOM 929 C CA . ARG A 1 126 ? -2.427 -0.253 -13.117 1.00 86.00 126 ARG A CA 1
ATOM 930 C C . ARG A 1 126 ? -1.153 -0.104 -12.293 1.00 86.00 126 ARG A C 1
ATOM 932 O O . ARG A 1 126 ? -0.748 1.014 -11.989 1.00 86.00 126 ARG A O 1
ATOM 939 N N . GLN A 1 127 ? -0.526 -1.218 -11.926 1.00 88.50 127 GLN A N 1
ATOM 940 C CA . GLN A 1 127 ? 0.755 -1.235 -11.226 1.00 88.50 127 GLN A CA 1
ATOM 941 C C . GLN A 1 127 ? 1.942 -1.090 -12.185 1.00 88.50 127 GLN A C 1
ATOM 943 O O . GLN A 1 127 ? 3.064 -0.867 -11.720 1.00 88.50 127 GLN A O 1
ATOM 948 N N . ALA A 1 128 ? 1.720 -1.233 -13.498 1.00 85.50 128 ALA A N 1
ATOM 949 C CA . ALA A 1 128 ? 2.792 -1.244 -14.476 1.00 85.50 128 ALA A CA 1
ATOM 950 C C . ALA A 1 128 ? 3.573 0.078 -14.470 1.00 85.50 128 ALA A C 1
ATOM 952 O O . ALA A 1 128 ? 3.034 1.164 -14.684 1.00 85.50 128 ALA A O 1
ATOM 953 N N . LEU A 1 129 ? 4.884 -0.026 -14.281 1.00 84.88 129 LEU A N 1
ATOM 954 C CA . LEU A 1 129 ? 5.825 1.054 -14.513 1.00 84.88 129 LEU A CA 1
ATOM 955 C C . LEU A 1 129 ? 6.175 1.056 -15.996 1.00 84.88 129 LEU A C 1
ATOM 957 O O . LEU A 1 129 ? 6.941 0.214 -16.464 1.00 84.88 129 LEU A O 1
ATOM 961 N N . VAL A 1 130 ? 5.594 1.997 -16.737 1.00 84.31 130 VAL A N 1
ATOM 962 C CA . VAL A 1 130 ? 5.822 2.134 -18.177 1.00 84.31 130 VAL A CA 1
ATOM 963 C C . VAL A 1 130 ? 6.894 3.188 -18.433 1.00 84.31 130 VAL A C 1
ATOM 965 O O . VAL A 1 130 ? 6.703 4.365 -18.129 1.00 84.31 130 VAL A O 1
ATOM 968 N N . GLN A 1 131 ? 8.004 2.779 -19.044 1.00 84.62 131 GLN A N 1
ATOM 969 C CA . GLN A 1 131 ? 9.026 3.674 -19.572 1.00 84.62 131 GLN A CA 1
ATOM 970 C C . GLN A 1 131 ? 8.891 3.756 -21.092 1.00 84.62 131 GLN A C 1
ATOM 972 O O . GLN A 1 131 ? 9.007 2.754 -21.797 1.00 84.62 131 GLN A O 1
ATOM 977 N N . LYS A 1 132 ? 8.676 4.970 -21.603 1.00 84.94 132 LYS A N 1
ATOM 978 C CA . LYS A 1 132 ? 8.645 5.264 -23.042 1.00 84.94 132 LYS A CA 1
ATOM 979 C C . LYS A 1 132 ? 9.861 6.095 -23.420 1.00 84.94 132 LYS A C 1
ATOM 981 O O . LYS A 1 132 ? 10.302 6.944 -22.639 1.00 84.94 132 LYS A O 1
ATOM 986 N N . TRP A 1 133 ? 10.416 5.844 -24.596 1.00 85.38 133 TRP A N 1
ATOM 987 C CA . TRP A 1 133 ? 11.498 6.649 -25.142 1.00 85.38 133 TRP A CA 1
ATOM 988 C C . TRP A 1 133 ? 11.472 6.667 -26.661 1.00 85.38 133 TRP A C 1
ATOM 990 O O . TRP A 1 133 ? 10.945 5.765 -27.307 1.00 85.38 133 TRP A O 1
ATOM 1000 N N . GLN A 1 134 ? 12.045 7.717 -27.231 1.00 85.25 134 GLN A N 1
ATOM 1001 C CA . GLN A 1 134 ? 12.236 7.856 -28.663 1.00 85.25 134 GLN A CA 1
ATOM 1002 C C . GLN A 1 134 ? 13.727 7.819 -28.955 1.00 85.25 134 GLN A C 1
ATOM 1004 O O . GLN A 1 134 ? 14.498 8.601 -28.398 1.00 85.25 134 GLN A O 1
ATOM 1009 N N . SER A 1 135 ? 14.134 6.920 -29.838 1.00 83.56 135 SER A N 1
ATOM 1010 C CA . SER A 1 135 ? 15.506 6.845 -30.322 1.00 83.56 135 SER A CA 1
ATOM 1011 C C . SER A 1 135 ? 15.548 7.398 -31.737 1.00 83.56 135 SER A C 1
ATOM 1013 O O . SER A 1 135 ? 14.811 6.951 -32.613 1.00 83.56 135 SER A O 1
ATOM 1015 N N . ALA A 1 136 ? 16.393 8.400 -31.954 1.00 82.31 136 ALA A N 1
ATOM 1016 C CA . ALA A 1 136 ? 16.660 8.975 -33.261 1.00 82.31 136 ALA A CA 1
ATOM 1017 C C . ALA A 1 136 ? 18.043 8.530 -33.736 1.00 82.31 136 ALA A C 1
ATOM 1019 O O . ALA A 1 136 ? 19.011 8.617 -32.981 1.00 82.31 136 ALA A O 1
ATOM 1020 N N . TYR A 1 137 ? 18.147 8.083 -34.984 1.00 80.06 137 TYR A N 1
ATOM 1021 C CA . TYR A 1 137 ? 19.430 7.833 -35.630 1.00 80.06 137 TYR A CA 1
ATOM 1022 C C . TYR A 1 137 ? 19.733 8.918 -36.650 1.00 80.06 137 TYR A C 1
ATOM 1024 O O . TYR A 1 137 ? 18.857 9.379 -37.386 1.00 80.06 137 TYR A O 1
ATOM 1032 N N . VAL A 1 138 ? 21.007 9.288 -36.706 1.00 75.69 138 VAL A N 1
ATOM 1033 C CA . VAL A 1 138 ? 21.559 10.141 -37.753 1.00 75.69 138 VAL A CA 1
ATOM 1034 C C . VAL A 1 138 ? 22.843 9.487 -38.229 1.00 75.69 138 VAL A C 1
ATOM 1036 O O . VAL A 1 138 ? 23.729 9.219 -37.415 1.00 75.69 138 VAL A O 1
ATOM 1039 N N . LEU A 1 139 ? 22.946 9.223 -39.532 1.00 74.75 139 LEU A N 1
ATOM 1040 C CA . LEU A 1 139 ? 24.184 8.718 -40.114 1.00 74.75 139 LEU A CA 1
ATOM 1041 C C . LEU A 1 139 ? 25.301 9.744 -39.873 1.00 74.75 139 LEU A C 1
ATOM 1043 O O . LEU A 1 139 ? 25.183 10.906 -40.261 1.00 74.75 139 LEU A O 1
ATOM 1047 N N . LYS A 1 140 ? 26.376 9.323 -39.203 1.00 71.12 140 LYS A N 1
ATOM 1048 C CA . LYS A 1 140 ? 27.580 10.133 -38.977 1.00 71.12 140 LYS A CA 1
ATOM 1049 C C . LYS A 1 140 ? 28.754 9.517 -39.736 1.00 71.12 140 LYS A C 1
ATOM 1051 O O . LYS A 1 140 ? 28.809 8.303 -39.902 1.00 71.12 140 LYS A O 1
ATOM 1056 N N . GLY A 1 141 ? 29.701 10.351 -40.161 1.00 72.19 141 GLY A N 1
ATOM 1057 C CA . GLY A 1 141 ? 30.910 9.920 -40.870 1.00 72.19 141 GLY A CA 1
ATOM 1058 C C . GLY A 1 141 ? 30.890 10.220 -42.376 1.00 72.19 141 GLY A C 1
ATOM 1059 O O . GLY A 1 141 ? 29.975 10.885 -42.861 1.00 72.19 141 GLY A O 1
ATOM 1060 N N . PRO A 1 142 ? 31.904 9.765 -43.132 1.00 73.31 142 PRO A N 1
ATOM 1061 C CA . PRO A 1 142 ? 32.114 10.158 -44.530 1.00 73.31 142 PRO A CA 1
ATOM 1062 C C . PRO A 1 142 ? 30.961 9.744 -45.457 1.00 73.31 142 PRO A C 1
ATOM 1064 O O . PRO A 1 142 ? 30.628 10.481 -46.382 1.00 73.31 142 PRO A O 1
ATOM 1067 N N . LEU A 1 143 ? 30.286 8.629 -45.156 1.00 72.19 143 LEU A N 1
ATOM 1068 C CA . LEU A 1 143 ? 29.109 8.158 -45.895 1.00 72.19 143 LEU A CA 1
ATOM 1069 C C . LEU A 1 143 ? 27.883 9.074 -45.740 1.00 72.19 143 LEU A C 1
ATOM 1071 O O . LEU A 1 143 ? 27.030 9.086 -46.620 1.00 72.19 143 LEU A O 1
ATOM 1075 N N . ALA A 1 144 ? 27.814 9.903 -44.690 1.00 74.19 144 ALA A N 1
ATOM 1076 C CA . ALA A 1 144 ? 26.736 10.883 -44.510 1.00 74.19 144 ALA A CA 1
ATOM 1077 C C . ALA A 1 144 ? 26.741 11.994 -45.575 1.00 74.19 144 ALA A C 1
ATOM 1079 O O . ALA A 1 144 ? 25.740 12.689 -45.741 1.00 74.19 144 ALA A O 1
ATOM 1080 N N . ARG A 1 145 ? 27.852 12.154 -46.313 1.00 76.19 145 ARG A N 1
ATOM 1081 C CA . ARG A 1 145 ? 27.929 13.055 -47.473 1.00 76.19 145 ARG A CA 1
ATOM 1082 C C . ARG A 1 145 ? 27.144 12.527 -48.675 1.00 76.19 145 ARG A C 1
ATOM 1084 O O . ARG A 1 145 ? 26.665 13.331 -49.463 1.00 76.19 145 ARG A O 1
ATOM 1091 N N . PHE A 1 146 ? 27.001 11.205 -48.788 1.00 78.56 146 PHE A N 1
ATOM 1092 C CA . PHE A 1 146 ? 26.373 10.535 -49.930 1.00 78.56 146 PHE A CA 1
ATOM 1093 C C . PHE A 1 146 ? 24.989 9.969 -49.596 1.00 78.56 146 PHE A C 1
ATOM 1095 O O . PHE A 1 146 ? 24.126 9.913 -50.462 1.00 78.56 146 PHE A O 1
ATOM 1102 N N . LEU A 1 147 ? 24.756 9.573 -48.341 1.00 73.94 147 LEU A N 1
ATOM 1103 C CA . LEU A 1 147 ? 23.506 8.967 -47.885 1.00 73.94 147 LEU A CA 1
ATOM 1104 C C . LEU A 1 147 ? 22.949 9.733 -46.683 1.00 73.94 147 LEU A C 1
ATOM 1106 O O . LEU A 1 147 ? 23.495 9.691 -45.579 1.00 73.94 147 LEU A O 1
ATOM 1110 N N . LYS A 1 148 ? 21.814 10.410 -46.880 1.00 71.69 148 LYS A N 1
ATOM 1111 C CA . LYS A 1 148 ? 21.079 11.084 -45.802 1.00 71.69 148 LYS A CA 1
ATOM 1112 C C . LYS A 1 148 ? 20.089 10.115 -45.160 1.00 71.69 148 LYS A C 1
ATOM 1114 O O . LYS A 1 148 ? 18.901 10.131 -45.459 1.00 71.69 148 LYS A O 1
ATOM 1119 N N . ALA A 1 149 ? 20.574 9.289 -44.237 1.00 71.31 149 ALA A N 1
ATOM 1120 C CA . ALA A 1 149 ? 19.709 8.457 -43.407 1.00 71.31 149 ALA A CA 1
ATOM 1121 C C . ALA A 1 149 ? 19.438 9.145 -42.059 1.00 71.31 149 ALA A C 1
ATOM 1123 O O . ALA A 1 149 ? 20.327 9.274 -41.211 1.00 71.31 149 ALA A O 1
ATOM 1124 N N . LYS A 1 150 ? 18.188 9.577 -41.871 1.00 77.75 150 LYS A N 1
ATOM 1125 C CA . LYS A 1 150 ? 17.644 10.031 -40.588 1.00 77.75 150 LYS A CA 1
ATOM 1126 C C . LYS A 1 150 ? 16.342 9.295 -40.313 1.00 77.75 150 LYS A C 1
ATOM 1128 O O . LYS A 1 150 ? 15.549 9.070 -41.224 1.00 77.75 150 LYS A O 1
ATOM 1133 N N . GLY A 1 151 ? 16.103 8.961 -39.060 1.00 79.38 151 GLY A N 1
ATOM 1134 C CA . GLY A 1 151 ? 14.838 8.372 -38.658 1.00 79.38 151 GLY A CA 1
ATOM 1135 C C . GLY A 1 151 ? 14.716 8.311 -37.154 1.00 79.38 151 GLY A C 1
ATOM 1136 O O . GLY A 1 151 ? 15.661 8.595 -36.415 1.00 79.38 151 GLY A O 1
ATOM 1137 N N . SER A 1 152 ? 13.522 7.963 -36.699 1.00 81.88 152 SER A N 1
ATOM 1138 C CA . SER A 1 152 ? 13.282 7.728 -35.286 1.00 81.88 152 SER A CA 1
ATOM 1139 C C . SER A 1 152 ? 12.306 6.585 -35.097 1.00 81.88 152 SER A C 1
ATOM 1141 O O . SER A 1 152 ? 11.431 6.362 -35.934 1.00 81.88 152 SER A O 1
ATOM 1143 N N . PHE A 1 153 ? 12.456 5.881 -33.988 1.00 83.12 153 PHE A N 1
ATOM 1144 C CA . PHE A 1 153 ? 11.512 4.874 -33.545 1.00 83.12 153 PHE A CA 1
ATOM 1145 C C . PHE A 1 153 ? 11.164 5.122 -32.084 1.00 83.12 153 PHE A C 1
ATOM 1147 O O . PHE A 1 153 ? 11.959 5.656 -31.305 1.00 83.12 153 PHE A O 1
ATOM 1154 N N . GLN A 1 154 ? 9.933 4.771 -31.738 1.00 83.38 154 GLN A N 1
ATOM 1155 C CA . GLN A 1 154 ? 9.455 4.804 -30.369 1.00 83.38 154 GLN A CA 1
ATOM 1156 C C . GLN A 1 154 ? 9.584 3.413 -29.774 1.00 83.38 154 GLN A C 1
ATOM 1158 O O . GLN A 1 154 ? 9.155 2.427 -30.374 1.00 83.38 154 GLN A O 1
ATOM 1163 N N . SER A 1 155 ? 10.138 3.370 -28.575 1.00 82.50 155 SER A N 1
ATOM 1164 C CA . SER A 1 155 ? 10.287 2.167 -27.781 1.00 82.50 155 SER A CA 1
ATOM 1165 C C . SER A 1 155 ? 9.537 2.336 -26.469 1.00 82.50 155 SER A C 1
ATOM 1167 O O . SER A 1 155 ? 9.440 3.430 -25.902 1.00 82.50 155 SER A O 1
ATOM 1169 N N . ARG A 1 156 ? 8.980 1.230 -25.989 1.00 83.62 156 ARG A N 1
ATOM 1170 C CA . ARG A 1 156 ? 8.250 1.160 -24.729 1.00 83.62 156 ARG A CA 1
ATOM 1171 C C . ARG A 1 156 ? 8.643 -0.112 -23.997 1.00 83.62 156 ARG A C 1
ATOM 1173 O O . ARG A 1 156 ? 8.787 -1.157 -24.619 1.00 83.62 156 ARG A O 1
ATOM 1180 N N . CYS A 1 157 ? 8.839 -0.000 -22.692 1.00 82.75 157 CYS A N 1
ATOM 1181 C CA . CYS A 1 157 ? 9.038 -1.126 -21.793 1.00 82.75 157 CYS A CA 1
ATOM 1182 C C . CYS A 1 157 ? 8.116 -0.928 -20.598 1.00 82.75 157 CYS A C 1
ATOM 1184 O O . CYS A 1 157 ? 8.047 0.172 -20.044 1.00 82.75 157 CYS A O 1
ATOM 1186 N N . ALA A 1 158 ? 7.395 -1.975 -20.219 1.00 83.62 158 ALA A N 1
ATOM 1187 C CA . ALA A 1 158 ? 6.523 -1.963 -19.063 1.00 83.62 158 ALA A CA 1
ATOM 1188 C C . ALA A 1 158 ? 6.951 -3.067 -18.096 1.00 83.62 158 ALA A C 1
ATOM 1190 O O . ALA A 1 158 ? 7.228 -4.191 -18.498 1.00 83.62 158 ALA A O 1
ATOM 1191 N N . LEU A 1 159 ? 7.021 -2.732 -16.812 1.00 84.12 159 LEU A N 1
ATOM 1192 C CA . LEU A 1 159 ? 7.345 -3.656 -15.729 1.00 84.12 159 LEU A CA 1
ATOM 1193 C C . LEU A 1 159 ? 6.172 -3.689 -14.763 1.00 84.12 159 LEU A C 1
ATOM 1195 O O . LEU A 1 159 ? 5.754 -2.640 -14.286 1.00 84.12 159 LEU A O 1
ATOM 1199 N N . THR A 1 160 ? 5.660 -4.866 -14.439 1.00 85.38 160 THR A N 1
ATOM 1200 C CA . THR A 1 160 ? 4.593 -5.034 -13.451 1.00 85.38 160 THR A CA 1
ATOM 1201 C C . THR A 1 160 ? 5.028 -5.935 -12.305 1.00 85.38 160 THR A C 1
ATOM 1203 O O . THR A 1 160 ? 6.130 -6.481 -12.306 1.00 85.38 160 THR A O 1
ATOM 1206 N N . LEU A 1 161 ? 4.172 -6.058 -11.297 1.00 85.69 161 LEU A N 1
ATOM 1207 C CA . LEU A 1 161 ? 4.355 -6.985 -10.192 1.00 85.69 161 LEU A CA 1
ATOM 1208 C C . LEU A 1 161 ? 3.375 -8.142 -10.339 1.00 85.69 161 LEU A C 1
ATOM 1210 O O . LEU A 1 161 ? 2.180 -7.934 -10.549 1.00 85.69 161 LEU A O 1
ATOM 1214 N N . ILE A 1 162 ? 3.869 -9.361 -10.160 1.00 84.94 162 ILE A N 1
ATOM 1215 C CA . ILE A 1 162 ? 3.034 -10.556 -10.073 1.00 84.94 162 ILE A CA 1
ATOM 1216 C C . ILE A 1 162 ? 3.305 -11.302 -8.781 1.00 84.94 162 ILE A C 1
ATOM 1218 O O . ILE A 1 162 ? 4.418 -11.280 -8.251 1.00 84.94 162 ILE A O 1
ATOM 1222 N N . LYS A 1 163 ? 2.268 -11.960 -8.267 1.00 83.38 163 LYS A N 1
ATOM 1223 C CA . LYS A 1 163 ? 2.380 -12.819 -7.095 1.00 83.38 163 LYS A CA 1
ATOM 1224 C C . LYS A 1 163 ? 2.699 -14.244 -7.554 1.00 83.38 163 LYS A C 1
ATOM 1226 O O . LYS A 1 163 ? 1.869 -14.867 -8.207 1.00 83.38 163 LYS A O 1
ATOM 1231 N N . GLN A 1 164 ? 3.874 -14.752 -7.193 1.00 84.75 164 GLN A N 1
ATOM 1232 C CA . GLN A 1 164 ? 4.278 -16.152 -7.365 1.00 84.75 164 GLN A CA 1
ATOM 1233 C C . GLN A 1 164 ? 4.670 -16.730 -6.007 1.00 84.75 164 GLN A C 1
ATOM 1235 O O . GLN A 1 164 ? 5.424 -16.092 -5.280 1.00 84.75 164 GLN A O 1
ATOM 1240 N N . GLU A 1 165 ? 4.139 -17.903 -5.647 1.00 79.75 165 GLU A N 1
ATOM 1241 C CA . GLU A 1 165 ? 4.531 -18.651 -4.433 1.00 79.75 165 GLU A CA 1
ATOM 1242 C C . GLU A 1 165 ? 4.614 -17.780 -3.163 1.00 79.75 165 GLU A C 1
ATOM 1244 O O . GLU A 1 165 ? 5.532 -17.861 -2.350 1.00 79.75 165 GLU A O 1
ATOM 1249 N N . ASN A 1 166 ? 3.629 -16.891 -3.009 1.00 78.81 166 ASN A N 1
ATOM 1250 C CA . ASN A 1 166 ? 3.517 -15.936 -1.904 1.00 78.81 166 ASN A CA 1
ATOM 1251 C C . ASN A 1 166 ? 4.550 -14.789 -1.869 1.00 78.81 166 ASN A C 1
ATOM 1253 O O . ASN A 1 166 ? 4.676 -14.097 -0.860 1.00 78.81 166 ASN A O 1
ATOM 1257 N N . ARG A 1 167 ? 5.250 -14.530 -2.974 1.00 79.44 167 ARG A N 1
ATOM 1258 C CA . ARG A 1 167 ? 6.174 -13.402 -3.138 1.00 79.44 167 ARG A CA 1
ATOM 1259 C C . ARG A 1 167 ? 5.783 -12.548 -4.337 1.00 79.44 167 ARG A C 1
ATOM 1261 O O . ARG A 1 167 ? 5.258 -13.041 -5.331 1.00 79.44 167 ARG A O 1
ATOM 1268 N N . TRP A 1 168 ? 6.052 -11.250 -4.237 1.00 81.12 168 TRP A N 1
ATOM 1269 C CA . TRP A 1 168 ? 5.888 -10.318 -5.348 1.00 81.12 168 TRP A CA 1
ATOM 1270 C C . TRP A 1 168 ? 7.179 -10.248 -6.151 1.00 81.12 168 TRP A C 1
ATOM 1272 O O . TRP A 1 168 ? 8.212 -9.828 -5.621 1.00 81.12 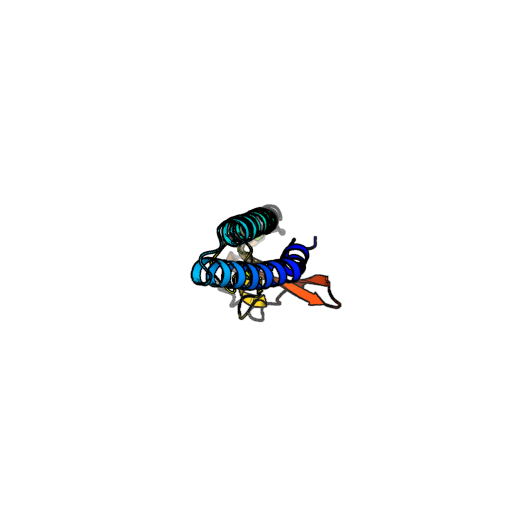168 TRP A O 1
ATOM 1282 N N . ILE A 1 169 ? 7.111 -10.638 -7.418 1.00 82.50 169 ILE A N 1
ATOM 1283 C CA . ILE A 1 169 ? 8.228 -10.555 -8.357 1.00 82.50 169 ILE A CA 1
ATOM 1284 C C . ILE A 1 169 ? 7.918 -9.550 -9.463 1.00 82.50 169 ILE A C 1
ATOM 1286 O O . ILE A 1 169 ? 6.756 -9.309 -9.792 1.00 82.50 169 ILE A O 1
ATOM 1290 N N . ALA A 1 170 ? 8.969 -8.945 -10.011 1.00 82.81 170 ALA A N 1
ATOM 1291 C CA . ALA A 1 170 ? 8.845 -8.066 -11.163 1.00 82.81 170 ALA A CA 1
ATOM 1292 C C . ALA A 1 170 ? 8.754 -8.906 -12.443 1.00 82.81 170 ALA A C 1
ATOM 1294 O O . ALA A 1 170 ? 9.581 -9.789 -12.657 1.00 82.81 170 ALA A O 1
ATOM 1295 N N . GLU A 1 171 ? 7.772 -8.608 -13.284 1.00 83.88 171 GLU A N 1
ATOM 1296 C CA . GLU A 1 171 ? 7.567 -9.221 -14.597 1.00 83.88 171 GLU A CA 1
ATOM 1297 C C . GLU A 1 171 ? 7.640 -8.125 -15.665 1.00 83.88 171 GLU A C 1
ATOM 1299 O O . GLU A 1 171 ? 7.021 -7.068 -15.522 1.00 83.88 171 GLU A O 1
ATOM 1304 N N . ILE A 1 172 ? 8.407 -8.359 -16.731 1.00 81.19 172 ILE A N 1
ATOM 1305 C CA . ILE A 1 172 ? 8.405 -7.483 -17.906 1.00 81.19 172 ILE A CA 1
ATOM 1306 C C . ILE A 1 172 ? 7.153 -7.811 -18.713 1.00 81.19 172 ILE A C 1
ATOM 1308 O O . ILE A 1 172 ? 6.947 -8.952 -19.117 1.00 81.19 172 ILE A O 1
ATOM 1312 N N . ILE A 1 173 ? 6.324 -6.804 -18.962 1.00 79.62 173 ILE A N 1
ATOM 1313 C CA . ILE A 1 173 ? 5.237 -6.906 -19.926 1.00 79.62 173 ILE A CA 1
ATOM 1314 C C . ILE A 1 173 ? 5.872 -6.678 -21.297 1.00 79.62 173 ILE A C 1
ATOM 1316 O O . ILE A 1 173 ? 6.184 -5.544 -21.669 1.00 79.62 173 ILE A O 1
ATOM 1320 N N . GLU A 1 174 ? 6.109 -7.770 -22.023 1.00 64.25 174 GLU A N 1
ATOM 1321 C CA . GLU A 1 174 ? 6.545 -7.687 -23.411 1.00 64.25 174 GLU A CA 1
ATOM 1322 C C . GLU A 1 174 ? 5.470 -7.018 -24.248 1.00 64.25 174 GLU A C 1
ATOM 1324 O O . GLU A 1 174 ? 4.314 -7.449 -24.312 1.00 64.25 174 GLU A O 1
ATOM 1329 N N . ASP A 1 175 ? 5.871 -5.941 -24.908 1.00 57.12 175 ASP A N 1
ATOM 1330 C CA . ASP A 1 175 ? 4.957 -5.189 -25.722 1.00 57.12 175 ASP A CA 1
ATOM 1331 C C . ASP A 1 175 ? 4.925 -5.738 -27.146 1.00 57.12 175 ASP A C 1
ATOM 1333 O O . ASP A 1 175 ? 5.884 -5.600 -27.903 1.00 57.12 175 ASP A O 1
ATOM 1337 N N . LYS A 1 176 ? 3.789 -6.324 -27.542 1.00 49.28 176 LYS A N 1
ATOM 1338 C CA . LYS A 1 176 ? 3.586 -6.890 -28.890 1.00 49.28 176 LYS A CA 1
ATOM 1339 C C . LYS A 1 176 ? 3.635 -5.850 -30.022 1.00 49.28 176 LYS A C 1
ATOM 1341 O O . LYS A 1 176 ? 3.530 -6.220 -31.186 1.00 49.28 176 LYS A O 1
ATOM 1346 N N . SER A 1 177 ? 3.793 -4.557 -29.723 1.00 42.81 177 SER A N 1
ATOM 1347 C CA . SER A 1 177 ? 3.888 -3.485 -30.724 1.00 42.81 177 SER A CA 1
ATOM 1348 C C . SER A 1 177 ? 5.257 -2.795 -30.707 1.00 42.81 177 SER A C 1
ATOM 1350 O O . SER A 1 177 ? 5.399 -1.613 -30.383 1.00 42.81 177 SER A O 1
ATOM 1352 N N . SER A 1 178 ? 6.289 -3.541 -31.076 1.00 40.47 178 SER A N 1
ATOM 1353 C CA . SER A 1 178 ? 7.568 -2.964 -31.477 1.00 40.47 178 SER A CA 1
ATOM 1354 C C . SER A 1 178 ? 7.439 -2.367 -32.890 1.00 40.47 178 SER A C 1
ATOM 1356 O O . SER A 1 178 ? 7.530 -3.071 -33.888 1.00 40.47 178 SER A O 1
ATOM 1358 N N . SER A 1 179 ? 7.216 -1.050 -32.952 1.00 43.84 179 SER A N 1
ATOM 1359 C CA . SER A 1 179 ? 7.454 -0.127 -34.081 1.00 43.84 179 SER A CA 1
ATOM 1360 C C . SER A 1 179 ? 6.698 -0.310 -35.419 1.00 43.84 179 SER A C 1
ATOM 1362 O O . SER A 1 179 ? 6.869 -1.282 -36.143 1.00 43.84 179 SER A O 1
ATOM 1364 N N . LYS A 1 180 ? 5.981 0.742 -35.850 1.00 41.59 180 LYS A N 1
ATOM 1365 C CA . LYS A 1 180 ? 5.952 1.112 -37.277 1.00 41.59 180 LYS A CA 1
ATOM 1366 C C . LYS A 1 180 ? 7.133 2.062 -37.508 1.00 41.59 180 LYS A C 1
ATOM 1368 O O . LYS A 1 180 ? 7.114 3.158 -36.942 1.00 41.59 180 LYS A O 1
ATOM 1373 N N . PRO A 1 181 ? 8.173 1.678 -38.262 1.00 46.47 181 PRO A N 1
ATOM 1374 C CA . PRO A 1 181 ? 9.253 2.594 -38.593 1.00 46.47 181 PRO A CA 1
ATOM 1375 C C . PRO A 1 181 ? 8.717 3.713 -39.495 1.00 46.47 181 PRO A C 1
ATOM 1377 O O . PRO A 1 181 ? 8.216 3.472 -40.588 1.00 46.47 181 PRO A O 1
ATOM 1380 N N . SER A 1 182 ? 8.831 4.956 -39.031 1.00 46.47 182 SER A N 1
ATOM 1381 C CA . SER A 1 182 ? 8.681 6.148 -39.867 1.00 46.47 182 SER A CA 1
ATOM 1382 C C . SER A 1 182 ? 10.030 6.415 -40.539 1.00 46.47 182 SER A C 1
ATOM 1384 O O . SER A 1 182 ? 10.800 7.272 -40.101 1.00 46.47 182 SER A O 1
ATOM 1386 N N . SER A 1 183 ? 10.363 5.632 -41.562 1.00 44.88 183 SER A N 1
ATOM 1387 C CA . SER A 1 183 ? 11.548 5.857 -42.389 1.00 44.88 183 SER A CA 1
ATOM 1388 C C . SER A 1 183 ? 11.178 6.718 -43.594 1.00 44.88 183 SER A C 1
ATOM 1390 O O . SER A 1 183 ? 10.440 6.271 -44.467 1.00 44.88 183 SER A O 1
ATOM 1392 N N . SER A 1 184 ? 11.708 7.937 -43.663 1.00 44.81 184 SER A N 1
ATOM 1393 C CA . SER A 1 184 ? 11.709 8.735 -44.890 1.00 44.81 184 SER A CA 1
ATOM 1394 C C . SER A 1 184 ? 13.104 8.661 -45.507 1.00 44.81 184 SER A C 1
ATOM 1396 O O . SER A 1 184 ? 14.047 9.239 -44.961 1.00 44.81 184 SER A O 1
ATOM 1398 N N . VAL A 1 185 ? 13.238 7.932 -46.613 1.00 40.03 185 VAL A N 1
ATOM 1399 C CA . VAL A 1 185 ? 14.440 7.956 -47.454 1.00 40.03 185 VAL A CA 1
ATOM 1400 C C . VAL A 1 185 ? 14.210 9.027 -48.511 1.00 40.03 185 VAL A C 1
ATOM 1402 O O . VAL A 1 185 ? 13.254 8.937 -49.274 1.00 40.03 185 VAL A O 1
ATOM 1405 N N . PHE A 1 186 ? 15.050 10.057 -48.520 1.00 43.56 186 PHE A N 1
ATOM 1406 C CA . PHE A 1 186 ? 15.096 11.028 -49.610 1.00 43.56 186 PHE A CA 1
ATOM 1407 C C . PHE A 1 186 ? 16.346 10.715 -50.433 1.00 43.56 186 PHE A C 1
ATOM 1409 O O . PHE A 1 186 ? 17.443 10.704 -49.866 1.00 43.56 186 PHE A O 1
ATOM 1416 N N . PHE A 1 187 ? 16.140 10.395 -51.712 1.00 38.31 187 PHE A N 1
ATOM 1417 C CA . PHE A 1 187 ? 17.195 10.236 -52.714 1.00 38.31 187 PHE A CA 1
ATOM 1418 C C . PHE A 1 187 ? 17.658 11.607 -53.208 1.00 38.31 187 PHE A C 1
ATOM 1420 O O . PHE A 1 187 ? 16.788 12.499 -53.341 1.00 38.31 187 PHE A O 1
#

Sequence (187 aa):
MSVPLQGLLDLNAQASLLKTQQAL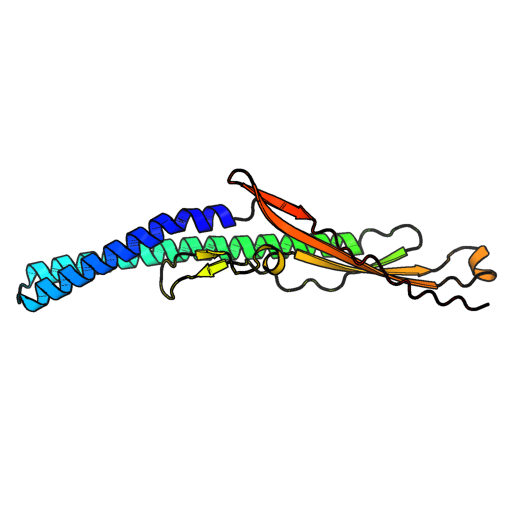AVAALTTAVAAANPPAIAKAAARVERIRAKQFALDRAQQALLKTAKLILAQTQFKAHASVQKTPIGFLRSVATPPSLAHVAVRPTTPGPAPVYVLEDNFKERQALVQKWQSAYVLKGPLARFLKAKGSFQSRCALTLIKQENRWIAEIIEDKSSSKPSSSVFF

Radius of gyration: 26.94 Å; chains: 1; bounding box: 62×32×88 Å

pLDDT: mean 84.14, std 14.35, range [38.31, 98.44]

Secondary structure (DSSP, 8-state):
---THHHHHHTHHHHHHHHHHHHHHHHHHHHHHHTT-HHHHHHHHHHHHHHHHHHHHHHHHHHHHHHHHHHHHHHHHHHHHHHHHH--BTTEEEEEPPPPPP---EEESSSSSSPPEEEPTTHHHHS-EEEEEEEEEE--SGGGGT---EEEEEEEEEEEEEEETTEEEEEEE--S-----EE----